Protein AF-K1T391-F1 (afdb_monomer)

Foldseek 3Di:
DQAWFWWKKWKFWAALVRHTPDTDQIDTDHGQDPPDDDPDDDGDDDDPDDHDVRIWIFIWTDGPPDDDTDGDADPVRHGDIARSPPGDAQFAEEAEDAAPQKDKAWDDCVQVPPVQDDPNTGGAQCKGWIAIGGDPLFPDKAKDKQNHGFDWDADPVGDITGMDHRRHDRYIYIYMHTHSDDDDDDDDDDDDDDD

Sequence (195 aa):
GENPFTGEVAIALKNAKAETRKVFGATAIKDLSPGYYFSALSLGEACPVDAQEGDYLAIVSKEDGTDEYVEIFGPDMAEVHLPATGFQPRTFEVKTELGEGAQFIEASRSYNWVSRFYNGKPLQGCPYYFDVKIDAGIAKSFIELDGKSALTASFSNGVTFYAISPGIKPVYNLVVKTYRTYEEKTVEVTLAAPG

Secondary structure (DSSP, 8-state):
--S-EEEEEEEEEE-TT--EEEEEEEEEEEEE-TT---S--------SS---TT-EEEEEEEETT----EEPPPTTS----EESSS----B-EEEEEEPTTEEEEEPPTTTS-GGGEETTEEBTTS-EEEEEEE-TT-SEEEEEETTEEPPEEE-TTS-EEEEETT--SSEEEEEEEEESS----------PPP-

Organism: NCBI:txid408170

Mean predicted aligned error: 8.95 Å

Structure (mmCIF, N/CA/C/O backbone):
data_AF-K1T391-F1
#
_entry.id   AF-K1T391-F1
#
loop_
_atom_site.group_PDB
_atom_site.id
_atom_site.type_symbol
_atom_site.label_atom_id
_atom_site.label_alt_id
_atom_site.label_comp_id
_atom_site.label_asym_id
_atom_site.label_entity_id
_atom_site.label_seq_id
_atom_site.pdbx_PDB_ins_code
_atom_site.Cartn_x
_atom_site.Cartn_y
_atom_site.Cartn_z
_atom_site.occupancy
_atom_site.B_iso_or_equiv
_atom_site.auth_seq_id
_atom_site.auth_comp_id
_atom_site.auth_asym_id
_atom_site.auth_atom_id
_atom_site.pdbx_PDB_model_num
ATOM 1 N N . GLY A 1 1 ? -17.771 17.242 7.694 1.00 68.50 1 GLY A N 1
ATOM 2 C CA . GLY A 1 1 ? -19.222 17.507 7.734 1.00 68.50 1 GLY A CA 1
ATOM 3 C C . GLY A 1 1 ? -19.478 19.000 7.761 1.00 68.50 1 GLY A C 1
ATOM 4 O O . GLY A 1 1 ? -18.538 19.764 7.552 1.00 68.50 1 GLY A O 1
ATOM 5 N N . GLU A 1 2 ? -20.728 19.390 8.008 1.00 83.38 2 GLU A N 1
ATOM 6 C CA . GLU A 1 2 ? -21.150 20.795 8.166 1.00 83.38 2 GLU A CA 1
ATOM 7 C C . GLU A 1 2 ? -20.870 21.341 9.575 1.00 83.38 2 GLU A C 1
ATOM 9 O O . GLU A 1 2 ? -20.677 22.541 9.743 1.00 83.38 2 GLU A O 1
ATOM 14 N N . ASN A 1 3 ? -20.772 20.450 10.566 1.00 87.31 3 ASN A N 1
ATOM 15 C CA . ASN A 1 3 ? -20.420 20.777 11.945 1.00 87.31 3 ASN A CA 1
ATOM 16 C C . ASN A 1 3 ? -18.949 20.440 12.238 1.00 87.31 3 ASN A C 1
ATOM 18 O O . ASN A 1 3 ? -18.398 19.531 11.599 1.00 87.31 3 ASN A O 1
ATOM 22 N N . PRO A 1 4 ? -18.309 21.160 13.179 1.00 90.69 4 PRO A N 1
ATOM 23 C CA . PRO A 1 4 ? -17.004 20.771 13.689 1.00 90.69 4 PRO A CA 1
ATOM 24 C C . PRO A 1 4 ? -17.097 19.431 14.426 1.00 90.69 4 PRO A C 1
ATOM 26 O O . PRO A 1 4 ? -18.144 19.096 14.971 1.00 90.69 4 PRO A O 1
ATOM 29 N N . PHE A 1 5 ? -15.996 18.685 14.452 1.00 91.88 5 PHE A N 1
ATOM 30 C CA . PHE A 1 5 ? -15.899 17.423 15.182 1.00 91.88 5 PHE A CA 1
ATOM 31 C C . PHE A 1 5 ? -14.797 17.491 16.240 1.00 91.88 5 PHE A C 1
ATOM 33 O O . PHE A 1 5 ? -13.635 17.759 15.920 1.00 91.88 5 PHE A O 1
ATOM 40 N N . THR A 1 6 ? -15.167 17.182 17.480 1.00 95.38 6 THR A N 1
ATOM 41 C CA . THR A 1 6 ? -14.248 16.966 18.601 1.00 95.38 6 THR A CA 1
ATOM 42 C C . THR A 1 6 ? -14.600 15.629 19.236 1.00 95.38 6 THR A C 1
ATOM 44 O O . THR A 1 6 ? -15.766 15.352 19.504 1.00 95.38 6 THR A O 1
ATOM 47 N N . GLY A 1 7 ? -13.604 14.771 19.418 1.00 95.56 7 GLY A N 1
ATOM 48 C CA . GLY A 1 7 ? -13.821 13.402 19.859 1.00 95.56 7 GLY A CA 1
ATOM 49 C C . GLY A 1 7 ? -12.593 12.540 19.632 1.00 95.56 7 GLY A C 1
ATOM 50 O O . GLY A 1 7 ? -11.454 13.007 19.692 1.00 95.56 7 GLY A O 1
ATOM 51 N N . GLU A 1 8 ? -12.806 11.273 19.312 1.00 95.94 8 GLU A N 1
ATOM 52 C CA . GLU A 1 8 ? -11.727 10.342 19.002 1.00 95.94 8 GLU A CA 1
ATOM 53 C C . GLU A 1 8 ? -12.070 9.421 17.837 1.00 95.94 8 GLU A C 1
ATOM 55 O O . GLU A 1 8 ? -13.234 9.127 17.569 1.00 95.94 8 GLU A O 1
ATOM 60 N N . VAL A 1 9 ? -11.025 8.956 17.158 1.00 96.50 9 VAL A N 1
ATOM 61 C CA . VAL A 1 9 ? -11.087 7.915 16.132 1.00 96.50 9 VAL A CA 1
ATOM 62 C C . VAL A 1 9 ? -10.247 6.737 16.606 1.00 96.50 9 VAL A C 1
ATOM 64 O O . VAL A 1 9 ? -9.128 6.929 17.078 1.00 96.50 9 VAL A O 1
ATOM 67 N N . ALA A 1 10 ? -10.772 5.523 16.503 1.00 97.00 10 ALA A N 1
ATOM 68 C CA . ALA A 1 10 ? -10.154 4.319 17.042 1.00 97.00 10 ALA A CA 1
ATOM 69 C C . ALA A 1 10 ? -10.396 3.099 16.145 1.00 97.00 10 ALA A C 1
ATOM 71 O O . ALA A 1 10 ? -11.130 3.156 15.157 1.00 97.00 10 ALA A O 1
ATOM 72 N N . ILE A 1 11 ? -9.778 1.979 16.514 1.00 97.25 11 ILE A N 1
ATOM 73 C CA . ILE A 1 11 ? -9.998 0.674 15.897 1.00 97.25 11 ILE A CA 1
ATOM 74 C C . ILE A 1 11 ? -10.933 -0.124 16.809 1.00 97.25 11 ILE A C 1
ATOM 76 O O . ILE A 1 11 ? -10.689 -0.237 18.012 1.00 97.25 11 ILE A O 1
ATOM 80 N N . ALA A 1 12 ? -11.990 -0.702 16.246 1.00 97.56 12 ALA A N 1
ATOM 81 C CA . ALA A 1 12 ? -12.888 -1.611 16.947 1.00 97.56 12 ALA A CA 1
ATOM 82 C C . ALA A 1 12 ? -12.714 -3.040 16.428 1.00 97.56 12 ALA A C 1
ATOM 84 O O . ALA A 1 12 ? -12.879 -3.289 15.237 1.00 97.56 12 ALA A O 1
ATOM 85 N N . LEU A 1 13 ? -12.429 -3.981 17.329 1.00 97.31 13 LEU A N 1
ATOM 86 C CA . LEU A 1 13 ? -12.601 -5.412 17.098 1.00 97.31 13 LEU A CA 1
ATOM 87 C C . LEU A 1 13 ? -14.072 -5.758 17.325 1.00 97.31 13 LEU A C 1
ATOM 89 O O . LEU A 1 13 ? -14.586 -5.582 18.436 1.00 97.31 13 LEU A O 1
ATOM 93 N N . LYS A 1 14 ? -14.733 -6.269 16.291 1.00 97.56 14 LYS A N 1
ATOM 94 C CA . LYS A 1 14 ? -16.145 -6.648 16.312 1.00 97.56 14 LYS A CA 1
ATOM 95 C C . LYS A 1 14 ? -16.303 -8.107 15.896 1.00 97.56 14 LYS A C 1
ATOM 97 O O . LYS A 1 14 ? -15.500 -8.624 15.122 1.00 97.56 14 LYS A O 1
ATOM 102 N N . ASN A 1 15 ? -17.315 -8.775 16.441 1.00 96.06 15 ASN A N 1
ATOM 103 C CA . ASN A 1 15 ? -17.636 -10.149 16.055 1.00 96.06 15 ASN A CA 1
ATOM 104 C C . ASN A 1 15 ? -18.539 -10.198 14.815 1.00 96.06 15 ASN A C 1
ATOM 106 O O . ASN A 1 15 ? -19.069 -9.179 14.383 1.00 96.06 15 ASN A O 1
ATOM 110 N N . ALA A 1 16 ? -18.793 -11.397 14.288 1.00 93.69 16 ALA A N 1
ATOM 111 C CA . ALA A 1 16 ? -19.660 -11.609 13.122 1.00 93.69 16 ALA A CA 1
ATOM 112 C C . ALA A 1 16 ? -21.121 -11.117 13.286 1.00 93.69 16 ALA A C 1
ATOM 114 O O . ALA A 1 16 ? -21.860 -11.064 12.307 1.00 93.69 16 ALA A O 1
ATOM 115 N N . LYS A 1 17 ? -21.555 -10.766 14.506 1.00 95.31 17 LYS A N 1
ATOM 116 C CA . LYS A 1 17 ? -22.865 -10.152 14.798 1.00 95.31 17 LYS A CA 1
ATOM 117 C C . LYS A 1 17 ? -22.790 -8.623 14.919 1.00 95.31 17 LYS A C 1
ATOM 119 O O . LYS A 1 17 ? -23.748 -8.008 15.376 1.00 95.31 17 LYS A O 1
ATOM 124 N N . ALA A 1 18 ? -21.660 -8.027 14.541 1.00 93.06 18 ALA A N 1
ATOM 125 C CA . ALA A 1 18 ? -21.347 -6.610 14.683 1.00 93.06 18 ALA A CA 1
ATOM 126 C C . ALA A 1 18 ? -21.304 -6.099 16.136 1.00 93.06 18 ALA A C 1
ATOM 128 O O . ALA A 1 18 ? -21.356 -4.890 16.367 1.00 93.06 18 ALA A O 1
ATOM 129 N N . GLU A 1 19 ? -21.152 -6.979 17.128 1.00 95.44 19 GLU A N 1
ATOM 130 C CA . GLU A 1 19 ? -20.987 -6.572 18.525 1.00 95.44 19 GLU A CA 1
ATOM 131 C C . GLU A 1 19 ? -19.528 -6.171 18.772 1.00 95.44 19 GLU A C 1
ATOM 133 O O . GLU A 1 19 ? -18.595 -6.915 18.447 1.00 95.44 19 GLU A O 1
ATOM 138 N N . THR A 1 20 ? -19.316 -4.995 19.364 1.00 96.50 20 THR A N 1
ATOM 139 C CA . THR A 1 20 ? -17.975 -4.515 19.714 1.00 96.50 20 THR A CA 1
ATOM 140 C C . THR A 1 20 ? -17.405 -5.336 20.864 1.00 96.50 20 THR A C 1
ATOM 142 O O . THR A 1 20 ? -17.903 -5.291 21.986 1.00 96.50 20 THR A O 1
ATOM 145 N N . ARG A 1 21 ? -16.314 -6.057 20.598 1.00 96.62 21 ARG A N 1
ATOM 146 C CA . ARG A 1 21 ? -15.565 -6.811 21.611 1.00 96.62 21 ARG A CA 1
ATOM 147 C C . ARG A 1 21 ? -14.552 -5.922 22.324 1.00 96.62 21 ARG A C 1
ATOM 149 O O . ARG A 1 21 ? -14.376 -6.030 23.537 1.00 96.62 21 ARG A O 1
ATOM 156 N N . LYS A 1 22 ? -13.861 -5.057 21.573 1.00 97.25 22 LYS A N 1
ATOM 157 C CA . LYS A 1 22 ? -12.840 -4.151 22.112 1.00 97.25 22 LYS A CA 1
ATOM 158 C C . LYS A 1 22 ? -12.610 -2.949 21.201 1.00 97.25 22 LYS A C 1
ATOM 160 O O . LYS A 1 22 ? -12.493 -3.118 19.995 1.00 97.25 22 LYS A O 1
ATOM 165 N N . VAL A 1 23 ? -12.446 -1.770 21.796 1.00 97.06 23 VAL A N 1
ATOM 166 C CA . VAL A 1 23 ? -11.897 -0.578 21.130 1.00 97.06 23 VAL A CA 1
ATOM 167 C C . VAL A 1 23 ? -10.464 -0.342 21.613 1.00 97.06 23 VAL A C 1
ATOM 169 O O . VAL A 1 23 ? -10.177 -0.534 22.800 1.00 97.06 23 VAL A O 1
ATOM 172 N N . PHE A 1 24 ? -9.559 0.003 20.698 1.00 96.62 24 PHE A N 1
ATOM 173 C CA . PHE A 1 24 ? -8.125 0.193 20.942 1.00 96.62 24 PHE A CA 1
ATOM 174 C C . PHE A 1 24 ? -7.503 1.127 19.887 1.00 96.62 24 PHE A C 1
ATOM 176 O O . PHE A 1 24 ? -8.133 1.426 18.871 1.00 96.62 24 PHE A O 1
ATOM 183 N N . GLY A 1 25 ? -6.276 1.610 20.114 1.00 95.06 25 GLY A N 1
ATOM 184 C CA . GLY A 1 25 ? -5.561 2.464 19.159 1.00 95.06 25 GLY A CA 1
ATOM 185 C C . GLY A 1 25 ? -6.231 3.815 18.919 1.00 95.06 25 GLY A C 1
ATOM 186 O O . GLY A 1 25 ? -6.185 4.331 17.802 1.00 95.06 25 GLY A O 1
ATOM 187 N N . ALA A 1 26 ? -6.896 4.355 19.942 1.00 95.50 26 ALA A N 1
ATOM 188 C CA . ALA A 1 26 ? -7.640 5.602 19.850 1.00 95.50 26 ALA A CA 1
ATOM 189 C C . ALA A 1 26 ? -6.711 6.812 19.683 1.00 95.50 26 ALA A C 1
ATOM 191 O O . ALA A 1 26 ? -5.667 6.924 20.325 1.00 95.50 26 ALA A O 1
ATOM 192 N N . THR A 1 27 ? -7.120 7.740 18.828 1.00 95.75 27 THR A N 1
ATOM 193 C CA . THR A 1 27 ? -6.473 9.031 18.608 1.00 95.75 27 THR A CA 1
ATOM 194 C C . THR A 1 27 ? -7.499 10.136 18.794 1.00 95.75 27 THR A C 1
ATOM 196 O O . THR A 1 27 ? -8.528 10.158 18.119 1.00 95.75 27 THR A O 1
ATOM 199 N N . ALA A 1 28 ? -7.205 11.071 19.696 1.00 95.44 28 ALA A N 1
ATOM 200 C CA . ALA A 1 28 ? -8.051 12.233 19.927 1.00 95.44 28 ALA A CA 1
ATOM 201 C C . ALA A 1 28 ? -7.972 13.212 18.746 1.00 95.44 28 ALA A C 1
ATOM 203 O O . ALA A 1 28 ? -6.885 13.556 18.278 1.00 95.44 28 ALA A O 1
ATOM 204 N N . ILE A 1 29 ? -9.129 13.704 18.318 1.00 94.56 29 ILE A N 1
ATOM 205 C CA . ILE A 1 29 ? -9.296 14.741 17.306 1.00 94.56 29 ILE A CA 1
ATOM 206 C C . ILE A 1 29 ? -9.917 15.955 17.991 1.00 94.56 29 ILE A C 1
ATOM 208 O O . ILE A 1 29 ? -10.962 15.850 18.627 1.00 94.56 29 ILE A O 1
ATOM 212 N N . LYS A 1 30 ? -9.269 17.113 17.866 1.00 92.12 30 LYS A N 1
ATOM 213 C CA . LYS A 1 30 ? -9.737 18.363 18.472 1.00 92.12 30 LYS A CA 1
ATOM 214 C C . LYS A 1 30 ? -10.135 19.351 17.392 1.00 92.12 30 LYS A C 1
ATOM 216 O O . LYS A 1 30 ? -9.318 19.637 16.519 1.00 92.12 30 LYS A O 1
ATOM 221 N N . ASP A 1 31 ? -11.354 19.868 17.495 1.00 88.75 31 ASP A N 1
ATOM 222 C CA . ASP A 1 31 ? -11.879 20.987 16.714 1.00 88.75 31 ASP A CA 1
ATOM 223 C C . ASP A 1 31 ? -11.644 20.843 15.200 1.00 88.75 31 ASP A C 1
ATOM 225 O O . ASP A 1 31 ? -11.251 21.790 14.509 1.00 88.75 31 ASP A O 1
ATOM 229 N N . LEU A 1 32 ? -11.881 19.640 14.659 1.00 92.12 32 LEU A N 1
ATOM 230 C CA . LEU A 1 32 ? -11.805 19.407 13.221 1.00 92.12 32 LEU A CA 1
ATOM 231 C C . LEU A 1 32 ? -12.883 20.249 12.541 1.00 92.12 32 LEU A C 1
ATOM 233 O O . LEU A 1 32 ? -14.075 19.975 12.661 1.00 92.12 32 LEU A O 1
ATOM 237 N N . SER A 1 33 ? -12.448 21.295 11.845 1.00 93.06 33 SER A N 1
ATOM 238 C CA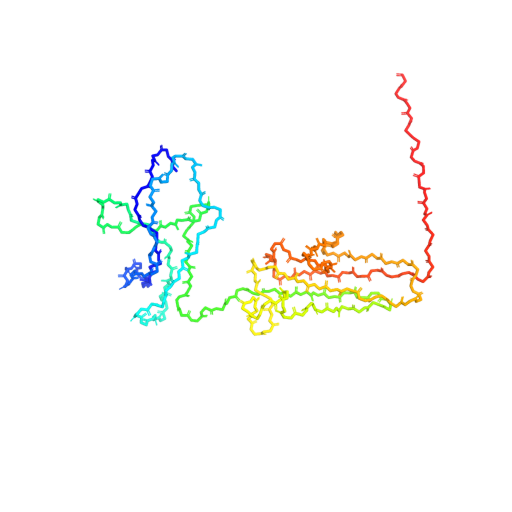 . SER A 1 33 ? -13.339 22.300 11.273 1.00 93.06 33 SER A CA 1
ATOM 239 C C . SER A 1 33 ? -14.230 21.732 10.156 1.00 93.06 33 SER A C 1
ATOM 241 O O . SER A 1 33 ? -13.833 20.790 9.462 1.00 93.06 33 SER A O 1
ATOM 243 N N . PRO A 1 34 ? -15.411 22.329 9.912 1.00 91.56 34 PRO A N 1
ATOM 244 C CA . PRO A 1 34 ? -16.253 21.967 8.776 1.00 91.56 34 PRO A CA 1
ATOM 245 C C . PRO A 1 34 ? -15.482 22.006 7.451 1.00 91.56 34 PRO A C 1
ATOM 247 O O . PRO A 1 34 ? -14.710 22.928 7.195 1.00 91.56 34 PRO A O 1
ATOM 250 N N . GLY A 1 35 ? -15.676 20.994 6.606 1.00 86.81 35 GLY A N 1
ATOM 251 C CA . GLY A 1 35 ? -14.976 20.862 5.319 1.00 86.81 35 GLY A CA 1
ATOM 252 C C . GLY A 1 35 ? -13.493 20.461 5.389 1.00 86.81 35 GLY A C 1
ATOM 253 O O . GLY A 1 35 ? -12.899 20.208 4.341 1.00 86.81 35 GLY A O 1
ATOM 254 N N . TYR A 1 36 ? -12.896 20.352 6.580 1.00 88.62 36 TYR A N 1
ATOM 255 C CA . TYR A 1 36 ? -11.530 19.851 6.743 1.00 88.62 36 TYR A CA 1
ATOM 256 C C . TYR A 1 36 ? -11.503 18.329 6.899 1.00 88.62 36 TYR A C 1
ATOM 258 O O . TYR A 1 36 ? -12.440 17.709 7.402 1.00 88.62 36 TYR A O 1
ATOM 266 N N . TYR A 1 37 ? -10.396 17.728 6.464 1.00 86.62 37 TYR A N 1
ATOM 267 C CA . TYR A 1 37 ? -10.128 16.299 6.590 1.00 86.62 37 TYR A CA 1
ATOM 268 C C . TYR A 1 37 ? -8.636 16.054 6.827 1.00 86.62 37 TYR A C 1
ATOM 270 O O . TYR A 1 37 ? -7.786 16.866 6.453 1.00 86.62 37 TYR A O 1
ATOM 278 N N . PHE A 1 38 ? -8.314 14.906 7.420 1.00 83.94 38 PHE A N 1
ATOM 279 C CA . PHE A 1 38 ? -6.942 14.413 7.468 1.00 83.94 38 PHE A CA 1
ATOM 280 C C . PHE A 1 38 ? -6.638 13.669 6.170 1.00 83.94 38 PHE A C 1
ATOM 282 O O . PHE A 1 38 ? -7.308 12.692 5.845 1.00 83.94 38 PHE A O 1
ATOM 289 N N . SER A 1 39 ? -5.617 14.110 5.431 1.00 81.19 39 SER A N 1
ATOM 290 C CA . SER A 1 39 ? -5.150 13.390 4.236 1.00 81.19 39 SER A CA 1
ATOM 291 C C . SER A 1 39 ? -4.562 12.018 4.580 1.00 81.19 39 SER A C 1
ATOM 293 O O . SER A 1 39 ? -4.589 11.109 3.755 1.00 81.19 39 SER A O 1
ATOM 295 N N . ALA A 1 40 ? -4.058 11.867 5.806 1.00 82.25 40 ALA A N 1
ATOM 296 C CA . ALA A 1 40 ? -3.684 10.601 6.414 1.00 82.25 40 ALA A CA 1
ATOM 297 C C . ALA A 1 40 ? -3.813 10.699 7.942 1.00 82.25 40 ALA A C 1
ATOM 299 O O . ALA A 1 40 ? -3.357 11.674 8.541 1.00 82.25 40 ALA A O 1
ATOM 300 N N . LEU A 1 41 ? -4.386 9.671 8.571 1.00 86.88 41 LEU A N 1
ATOM 301 C CA . LEU A 1 41 ? -4.410 9.492 10.022 1.00 86.88 41 LEU A CA 1
ATOM 302 C C . LEU A 1 41 ? -3.905 8.082 10.330 1.00 86.88 41 LEU A C 1
ATOM 304 O O . LEU A 1 41 ? -4.429 7.105 9.800 1.00 86.88 41 LEU A O 1
ATOM 308 N N . SER A 1 42 ? -2.855 7.978 11.141 1.00 87.44 42 SER A N 1
ATOM 309 C CA . SER A 1 42 ? -2.309 6.682 11.548 1.00 87.44 42 SER A CA 1
ATOM 310 C C . SER A 1 42 ? -2.967 6.234 12.844 1.00 87.44 42 SER A C 1
ATOM 312 O O . SER A 1 42 ? -2.921 6.958 13.833 1.00 87.44 42 SER A O 1
ATOM 314 N N . LEU A 1 43 ? -3.538 5.034 12.832 1.00 91.00 43 LEU A N 1
ATOM 315 C CA . LEU A 1 43 ? -4.080 4.361 14.009 1.00 91.00 43 LEU A CA 1
ATOM 316 C C . LEU A 1 43 ? -3.273 3.084 14.231 1.00 91.00 43 LEU A C 1
ATOM 318 O O . LEU A 1 43 ? -2.960 2.374 13.272 1.00 91.00 43 LEU A O 1
ATOM 322 N N . GLY A 1 44 ? -2.920 2.788 15.477 1.00 88.56 44 GLY A N 1
ATOM 323 C CA . GLY A 1 44 ? -2.137 1.596 15.770 1.00 88.56 44 GLY A CA 1
ATOM 324 C C . GLY A 1 44 ? -1.907 1.383 17.254 1.00 88.56 44 GLY A C 1
ATOM 325 O O . GLY A 1 44 ? -1.379 2.247 17.942 1.00 88.56 44 GLY A O 1
ATOM 326 N N . GLU A 1 45 ? -2.278 0.199 17.724 1.00 89.94 45 GLU A N 1
ATOM 327 C CA . GLU A 1 45 ? -1.980 -0.326 19.052 1.00 89.94 45 GLU A CA 1
ATOM 328 C C . GLU A 1 45 ? -2.197 -1.846 19.010 1.00 89.94 45 GLU A C 1
ATOM 330 O O . GLU A 1 45 ? -2.967 -2.343 18.183 1.00 89.94 45 GLU A O 1
ATOM 335 N N . ALA A 1 46 ? -1.517 -2.601 19.871 1.00 88.81 46 ALA A N 1
ATOM 336 C CA . ALA A 1 46 ? -1.796 -4.026 20.008 1.00 88.81 46 ALA A CA 1
ATOM 337 C C . ALA A 1 46 ? -3.177 -4.222 20.653 1.00 88.81 46 ALA A C 1
ATOM 339 O O . ALA A 1 46 ? -3.438 -3.702 21.738 1.00 88.81 46 ALA A O 1
ATOM 340 N N . CYS A 1 47 ? -4.060 -4.987 20.006 1.00 90.44 47 CYS A N 1
ATOM 341 C CA . CYS A 1 47 ? -5.342 -5.333 20.611 1.00 90.44 47 CYS A CA 1
ATOM 342 C C . CYS A 1 47 ? -5.102 -6.277 21.805 1.00 90.44 47 CYS A C 1
ATOM 344 O O . CYS A 1 47 ? -4.451 -7.306 21.626 1.00 90.44 47 CYS A O 1
ATOM 346 N N . PRO A 1 48 ? -5.626 -5.984 23.010 1.00 92.38 48 PRO A N 1
ATOM 347 C CA . PRO A 1 48 ? -5.446 -6.850 24.177 1.00 92.38 48 PRO A CA 1
ATOM 348 C C . PRO A 1 48 ? -6.401 -8.055 24.192 1.00 92.38 48 PRO A C 1
ATOM 350 O O . PRO A 1 48 ? -6.398 -8.823 25.150 1.00 92.38 48 PRO A O 1
ATOM 353 N N . VAL A 1 49 ? -7.266 -8.184 23.182 1.00 94.38 49 VAL A N 1
ATOM 354 C CA . VAL A 1 49 ? -8.238 -9.269 23.048 1.00 94.38 49 VAL A CA 1
ATOM 355 C C . VAL A 1 49 ? -7.914 -10.058 21.791 1.00 94.38 49 VAL A C 1
ATOM 357 O O . VAL A 1 49 ? -7.848 -9.487 20.705 1.00 94.38 49 VAL A O 1
ATOM 360 N N . ASP A 1 50 ? -7.768 -11.372 21.940 1.00 92.31 50 ASP A N 1
ATOM 361 C CA . ASP A 1 50 ? -7.558 -12.260 20.803 1.00 92.31 50 ASP A CA 1
ATOM 362 C C . ASP A 1 50 ? -8.792 -12.280 19.892 1.00 92.31 50 ASP A C 1
ATOM 364 O O . ASP A 1 50 ? -9.940 -12.486 20.327 1.00 92.31 50 ASP A O 1
ATOM 368 N N . ALA A 1 51 ? -8.535 -12.073 18.604 1.00 93.38 51 ALA A N 1
ATOM 369 C CA . ALA A 1 51 ? -9.538 -12.178 17.563 1.00 93.38 51 ALA A CA 1
ATOM 370 C C . ALA A 1 51 ? -9.931 -13.646 17.337 1.00 93.38 51 ALA A C 1
ATOM 372 O O . ALA A 1 51 ? -9.104 -14.556 17.410 1.00 93.38 51 ALA A O 1
ATOM 373 N N . GLN A 1 52 ? -11.210 -13.867 17.059 1.00 94.38 52 GLN A N 1
ATOM 374 C CA . GLN A 1 52 ? -11.780 -15.169 16.728 1.00 94.38 52 GLN A CA 1
ATOM 375 C C . GLN A 1 52 ? -12.051 -15.273 15.224 1.00 94.38 52 GLN A C 1
ATOM 377 O O . GLN A 1 52 ? -12.005 -14.289 14.480 1.00 94.38 52 GLN A O 1
ATOM 382 N N . GLU A 1 53 ? -12.296 -16.490 14.745 1.00 93.25 53 GLU A N 1
ATOM 383 C CA . GLU A 1 53 ? -12.734 -16.691 13.365 1.00 93.25 53 GLU A CA 1
ATOM 384 C C . GLU A 1 53 ? -14.055 -15.944 13.120 1.00 93.25 53 GLU A C 1
ATOM 386 O O . GLU A 1 53 ? -14.992 -16.046 13.910 1.00 93.25 53 GLU A O 1
ATOM 391 N N . GLY A 1 54 ? -14.111 -15.167 12.036 1.00 92.88 54 GLY A N 1
ATOM 392 C CA . GLY A 1 54 ? -15.258 -14.315 11.709 1.00 92.88 54 GLY A CA 1
ATOM 393 C C . GLY A 1 54 ? -15.254 -12.936 12.377 1.00 92.88 54 GLY A C 1
ATOM 394 O O . GLY A 1 54 ? -16.096 -12.109 12.030 1.00 92.88 54 GLY A O 1
ATOM 395 N N . ASP A 1 55 ? -14.313 -12.652 13.281 1.00 96.69 55 ASP A N 1
ATOM 396 C CA . ASP A 1 55 ? -14.112 -11.289 13.768 1.00 96.69 55 ASP A CA 1
ATOM 397 C C . ASP A 1 55 ? -13.523 -10.385 12.682 1.00 96.69 55 ASP A C 1
ATOM 399 O O . ASP A 1 55 ? -12.744 -10.810 11.818 1.00 96.69 55 ASP A O 1
ATOM 403 N N . TYR A 1 56 ? -13.829 -9.098 12.792 1.00 96.00 56 TYR A N 1
ATOM 404 C CA . TYR A 1 56 ? -13.318 -8.065 11.911 1.00 96.00 56 TYR A CA 1
ATOM 405 C C . TYR A 1 56 ? -12.934 -6.797 12.679 1.00 96.00 56 TYR A C 1
ATOM 407 O O . TYR A 1 56 ? -13.361 -6.556 13.808 1.00 96.00 56 TYR A O 1
ATOM 415 N N . LEU A 1 57 ? -12.085 -5.991 12.054 1.00 95.81 57 LEU A N 1
ATOM 416 C CA . LEU A 1 57 ? -11.702 -4.663 12.492 1.00 95.81 57 LEU A CA 1
ATOM 417 C C . LEU A 1 57 ? -12.478 -3.633 11.675 1.00 95.81 57 LEU A C 1
ATOM 419 O O . LEU A 1 57 ? -12.517 -3.717 10.445 1.00 95.81 57 LEU A O 1
ATOM 423 N N . ALA A 1 58 ? -13.040 -2.646 12.362 1.00 96.25 58 ALA A N 1
ATOM 424 C CA . ALA A 1 58 ? -13.637 -1.458 11.767 1.00 96.25 58 ALA A CA 1
ATOM 425 C C . ALA A 1 58 ? -12.966 -0.206 12.339 1.00 96.25 58 ALA A C 1
ATOM 427 O O . ALA A 1 58 ? -12.479 -0.216 13.474 1.00 96.25 58 ALA A O 1
ATOM 428 N N . ILE A 1 59 ? -12.952 0.877 11.566 1.00 95.94 59 ILE A N 1
ATOM 429 C CA . ILE A 1 59 ? -12.585 2.189 12.098 1.00 95.94 59 ILE A CA 1
ATOM 430 C C . ILE A 1 59 ? -13.842 2.817 12.679 1.00 95.94 59 ILE A C 1
ATOM 432 O O . ILE A 1 59 ? -14.889 2.814 12.036 1.00 95.94 59 ILE A O 1
ATOM 436 N N . VAL A 1 60 ? -13.743 3.342 13.893 1.00 96.56 60 VAL A N 1
ATOM 437 C CA . VAL A 1 60 ? -14.866 3.952 14.602 1.00 96.56 60 VAL A CA 1
ATOM 438 C C . VAL A 1 60 ? -14.518 5.351 15.081 1.00 96.56 60 VAL A C 1
ATOM 440 O O . VAL A 1 60 ? -13.360 5.637 15.376 1.00 96.56 60 VAL A O 1
ATOM 443 N N . SER A 1 61 ? -15.522 6.211 15.203 1.00 95.31 61 SER A N 1
ATOM 444 C CA . SER A 1 61 ? -15.423 7.512 15.859 1.00 95.31 61 SER A CA 1
ATOM 445 C C . SER A 1 61 ? -16.388 7.611 17.028 1.00 95.31 61 SER A C 1
ATOM 447 O O . SER A 1 61 ? -17.485 7.059 16.966 1.00 95.31 61 SER A O 1
ATOM 449 N N . LYS A 1 62 ? -16.010 8.368 18.054 1.00 96.56 62 LYS A N 1
ATOM 450 C CA . LYS A 1 62 ? -16.895 8.777 19.146 1.00 96.56 62 LYS A CA 1
ATOM 451 C C . LYS A 1 62 ? -16.762 10.277 19.344 1.00 96.56 62 LYS A C 1
ATOM 453 O O . LYS A 1 62 ? -15.646 10.771 19.484 1.00 96.56 62 LYS A O 1
ATOM 458 N N . GLU A 1 63 ? -17.882 10.985 19.316 1.00 94.81 63 GLU A N 1
ATOM 459 C CA . GLU A 1 63 ? -17.923 12.428 19.557 1.00 94.81 63 GLU A CA 1
ATOM 460 C C . GLU A 1 63 ? -17.873 12.711 21.064 1.00 94.81 63 GLU A C 1
ATOM 462 O O . GLU A 1 63 ? -18.451 11.969 21.866 1.00 94.81 63 GLU A O 1
ATOM 467 N N . ASP A 1 64 ? -17.176 13.772 21.466 1.00 93.94 64 ASP A N 1
ATOM 468 C CA . ASP A 1 64 ? -17.116 14.180 22.867 1.00 93.94 64 ASP A CA 1
ATOM 469 C C . ASP A 1 64 ? -18.525 14.480 23.403 1.00 93.94 64 ASP A C 1
ATOM 471 O O . ASP A 1 64 ? -19.314 15.197 22.793 1.00 93.94 64 ASP A O 1
ATOM 475 N N . GLY A 1 65 ? -18.846 13.922 24.572 1.00 91.81 65 GLY A N 1
ATOM 476 C CA . GLY A 1 65 ? -20.187 14.008 25.159 1.00 91.81 65 GLY A CA 1
ATOM 477 C C . GLY A 1 65 ? -21.160 12.919 24.693 1.00 91.81 65 GLY A C 1
ATOM 478 O O . GLY A 1 65 ? -22.301 12.910 25.151 1.00 91.81 65 GLY A O 1
ATOM 479 N N . THR A 1 66 ? -20.716 11.988 23.842 1.00 92.62 66 THR A N 1
ATOM 480 C CA . THR A 1 66 ? -21.456 10.768 23.488 1.00 92.62 66 THR A CA 1
ATOM 481 C C . THR A 1 66 ? -20.804 9.525 24.091 1.00 92.62 66 THR A C 1
ATOM 483 O O . THR A 1 66 ? -19.593 9.488 24.330 1.00 92.62 66 THR A O 1
ATOM 486 N N . ASP A 1 67 ? -21.612 8.490 24.320 1.00 90.31 67 ASP A N 1
ATOM 487 C CA . ASP A 1 67 ? -21.143 7.223 24.893 1.00 90.31 67 ASP A CA 1
ATOM 488 C C . ASP A 1 67 ? -20.833 6.160 23.825 1.00 90.31 67 ASP A C 1
ATOM 490 O O . ASP A 1 67 ? -20.107 5.199 24.090 1.00 90.31 67 ASP A O 1
ATOM 494 N N . GLU A 1 68 ? -21.361 6.320 22.609 1.00 92.62 68 GLU A N 1
ATOM 495 C CA . GLU A 1 68 ? -21.344 5.284 21.576 1.00 92.62 68 GLU A CA 1
ATOM 496 C C . GLU A 1 68 ? -20.315 5.555 20.476 1.00 92.62 68 GLU A C 1
ATOM 498 O O . GLU A 1 68 ? -20.217 6.650 19.925 1.00 92.62 68 GLU A O 1
ATOM 503 N N . TYR A 1 69 ? -19.570 4.510 20.112 1.00 95.75 69 TYR A N 1
ATOM 504 C CA . TYR A 1 69 ? -18.732 4.516 18.918 1.00 95.75 69 TYR A CA 1
ATOM 505 C C . TYR A 1 69 ? -19.563 4.181 17.681 1.00 95.75 69 TYR A C 1
ATOM 507 O O . TYR A 1 69 ? -20.283 3.182 17.663 1.00 95.75 69 TYR A O 1
ATOM 515 N N . VAL A 1 70 ? -19.378 4.961 16.621 1.00 94.56 70 VAL A N 1
ATOM 516 C CA . VAL A 1 70 ? -20.018 4.775 15.313 1.00 94.56 70 VAL A CA 1
ATOM 517 C C . VAL A 1 70 ? -18.960 4.386 14.284 1.00 94.56 70 VAL A C 1
ATOM 519 O O . VAL A 1 70 ? -17.863 4.941 14.290 1.00 94.56 70 VAL A O 1
ATOM 522 N N . GLU A 1 71 ? -19.261 3.428 13.406 1.00 95.44 71 GLU A N 1
ATOM 523 C CA . GLU A 1 71 ? -18.349 3.033 12.324 1.00 95.44 71 GLU A CA 1
ATOM 524 C C . GLU A 1 71 ? -18.178 4.150 11.287 1.00 95.44 71 GLU A C 1
ATOM 526 O O . GLU A 1 71 ? -19.141 4.791 10.866 1.00 95.44 71 GLU A O 1
ATOM 531 N N . ILE A 1 72 ? -16.935 4.365 10.856 1.00 92.62 72 ILE A N 1
ATOM 532 C CA . ILE A 1 72 ? -16.599 5.259 9.750 1.00 92.62 72 ILE A CA 1
ATOM 533 C C . ILE A 1 72 ? -16.666 4.452 8.455 1.00 92.62 72 ILE A C 1
ATOM 535 O O . ILE A 1 72 ? -15.903 3.504 8.260 1.00 92.62 72 ILE A O 1
ATOM 539 N N . PHE A 1 73 ? -17.562 4.849 7.556 1.00 91.38 73 PHE A N 1
ATOM 540 C CA . PHE A 1 73 ? -17.722 4.209 6.253 1.00 91.38 73 PHE A CA 1
ATOM 541 C C . PHE A 1 73 ? -16.720 4.704 5.210 1.00 91.38 73 PHE A C 1
ATOM 543 O O . PHE A 1 73 ? -16.089 5.756 5.345 1.00 91.38 73 PHE A O 1
ATOM 550 N N . GLY A 1 74 ? -16.589 3.913 4.146 1.00 87.81 74 GLY A N 1
ATOM 551 C CA . GLY A 1 74 ? -15.845 4.277 2.951 1.00 87.81 74 GLY A CA 1
ATOM 552 C C . GLY A 1 74 ? -16.456 5.480 2.218 1.00 87.81 74 GLY A C 1
ATOM 553 O O . GLY A 1 74 ? -17.571 5.912 2.516 1.00 87.81 74 GLY A O 1
ATOM 554 N N . PRO A 1 75 ? -15.742 6.032 1.223 1.00 81.00 75 PRO A N 1
ATOM 555 C CA . PRO A 1 75 ? -16.189 7.206 0.465 1.00 81.00 75 PRO A CA 1
ATOM 556 C C . PRO A 1 75 ? -17.492 6.982 -0.324 1.00 81.00 75 PRO A C 1
ATOM 558 O O . PRO A 1 75 ? -18.164 7.940 -0.692 1.00 81.00 75 PRO A O 1
ATOM 561 N N . ASP A 1 76 ? -17.845 5.729 -0.587 1.00 89.81 76 ASP A N 1
ATOM 562 C CA . ASP A 1 76 ? -19.078 5.266 -1.223 1.00 89.81 76 ASP A CA 1
ATOM 563 C C . ASP A 1 76 ? -20.166 4.868 -0.209 1.00 89.81 76 ASP A C 1
ATOM 565 O O . ASP A 1 76 ? -21.160 4.249 -0.585 1.00 89.81 76 ASP A O 1
ATOM 569 N N . MET A 1 77 ? -19.992 5.232 1.068 1.00 86.31 77 MET A N 1
ATOM 570 C CA . MET A 1 77 ? -20.849 4.843 2.196 1.00 86.31 77 MET A CA 1
ATOM 571 C C . MET A 1 77 ? -20.907 3.326 2.433 1.00 86.31 77 MET A C 1
ATOM 573 O O . MET A 1 77 ? -21.799 2.849 3.134 1.00 86.31 77 MET A O 1
ATOM 577 N N . ALA A 1 78 ? -19.966 2.563 1.870 1.00 92.19 78 ALA A N 1
ATOM 578 C CA . ALA A 1 78 ? -19.858 1.136 2.116 1.00 92.19 78 ALA A CA 1
ATOM 579 C C . ALA A 1 78 ? -19.141 0.851 3.443 1.00 92.19 78 ALA A C 1
ATOM 581 O O . ALA A 1 78 ? -18.222 1.569 3.852 1.00 92.19 78 ALA A O 1
ATOM 582 N N . GLU A 1 79 ? -19.533 -0.241 4.093 1.00 90.31 79 GLU A N 1
ATOM 583 C CA . GLU A 1 79 ? -18.811 -0.790 5.237 1.00 90.31 79 GLU A CA 1
ATOM 584 C C . GLU A 1 79 ? -17.401 -1.229 4.810 1.00 90.31 79 GLU A C 1
ATOM 586 O O . GLU A 1 79 ? -17.219 -1.941 3.818 1.00 90.31 79 GLU A O 1
ATOM 591 N N . VAL A 1 80 ? -16.387 -0.798 5.563 1.00 89.12 80 VAL A N 1
ATOM 592 C CA . VAL A 1 80 ? -14.984 -1.148 5.313 1.00 89.12 80 VAL A CA 1
ATOM 593 C C . VAL A 1 80 ? -14.468 -1.946 6.498 1.00 89.12 80 VAL A C 1
ATOM 595 O O . VAL A 1 80 ? -14.054 -1.392 7.516 1.00 89.12 80 VAL A O 1
ATOM 598 N N . HIS A 1 81 ? -14.490 -3.268 6.354 1.00 92.50 81 HIS A N 1
ATOM 599 C CA . HIS A 1 81 ? -14.058 -4.201 7.389 1.00 92.50 81 HIS A CA 1
ATOM 600 C C . HIS A 1 81 ? -12.779 -4.925 6.980 1.00 92.50 81 HIS A C 1
ATOM 602 O O . HIS A 1 81 ? -12.621 -5.361 5.836 1.00 92.50 81 HIS A O 1
ATOM 608 N N . LEU A 1 82 ? -11.864 -5.085 7.932 1.00 90.88 82 LEU A N 1
ATOM 609 C CA . LEU A 1 82 ? -10.672 -5.914 7.771 1.00 90.88 82 LEU A CA 1
ATOM 610 C C . LEU A 1 82 ? -10.846 -7.199 8.582 1.00 90.88 82 LEU A C 1
ATOM 612 O O . LEU A 1 82 ? -11.116 -7.099 9.773 1.00 90.88 82 LEU A O 1
ATOM 616 N N . PRO A 1 83 ? -10.663 -8.398 8.010 1.00 92.44 83 PRO A N 1
ATOM 617 C CA . PRO A 1 83 ? -10.635 -9.627 8.799 1.00 92.44 83 PRO A CA 1
ATOM 618 C C . PRO A 1 83 ? -9.642 -9.508 9.963 1.00 92.44 83 PRO A C 1
ATOM 620 O O . PRO A 1 83 ? -8.484 -9.148 9.753 1.00 92.44 83 PRO A O 1
ATOM 623 N N . ALA A 1 84 ? -10.081 -9.788 11.190 1.00 92.19 84 ALA A N 1
ATOM 624 C CA . ALA A 1 84 ? -9.213 -9.709 12.366 1.00 92.19 84 ALA A CA 1
ATOM 625 C C . ALA A 1 84 ? -8.355 -10.976 12.536 1.00 92.19 84 ALA A C 1
ATOM 627 O O . ALA A 1 84 ? -7.319 -10.954 13.199 1.00 92.19 84 ALA A O 1
ATOM 628 N N . THR A 1 85 ? -8.762 -12.074 11.898 1.00 89.62 85 THR A N 1
ATOM 629 C CA . THR A 1 85 ? -8.015 -13.331 11.800 1.00 89.62 85 THR A CA 1
ATOM 630 C C . THR A 1 85 ? -7.807 -13.717 10.339 1.00 89.62 85 THR A C 1
ATOM 632 O O . THR A 1 85 ? -8.567 -13.322 9.457 1.00 89.62 85 THR A O 1
ATOM 635 N N . GLY A 1 86 ? -6.730 -14.460 10.058 1.00 82.31 86 GLY A N 1
ATOM 636 C CA . GLY A 1 86 ? -6.451 -14.979 8.713 1.00 82.31 86 GLY A CA 1
ATOM 637 C C . GLY A 1 86 ? -6.209 -13.913 7.637 1.00 82.31 86 GLY A C 1
ATOM 638 O O . GLY A 1 86 ? -6.157 -14.252 6.455 1.00 82.31 86 GLY A O 1
ATOM 639 N N . PHE A 1 87 ? -6.055 -12.639 8.016 1.00 83.25 87 PHE A N 1
ATOM 640 C CA . PHE A 1 87 ? -5.839 -11.558 7.066 1.00 83.25 87 PHE A CA 1
ATOM 641 C C . PHE A 1 87 ? -4.539 -11.766 6.295 1.00 83.25 87 PHE A C 1
ATOM 643 O O . PHE A 1 87 ? -3.450 -11.854 6.866 1.00 83.25 87 PHE A O 1
ATOM 650 N N . GLN A 1 88 ? -4.668 -11.791 4.975 1.00 84.94 88 GLN A N 1
ATOM 651 C CA . GLN A 1 88 ? -3.541 -11.707 4.065 1.00 84.94 88 GLN A CA 1
ATOM 652 C C . GLN A 1 88 ? -3.580 -10.333 3.402 1.00 84.94 88 GLN A C 1
ATOM 654 O O . GLN A 1 88 ? -4.559 -10.018 2.716 1.00 84.94 88 GLN A O 1
ATOM 659 N N . PRO A 1 89 ? -2.552 -9.493 3.596 1.00 86.88 89 PRO A N 1
ATOM 660 C CA . PRO A 1 89 ? -2.530 -8.191 2.966 1.00 86.88 89 PRO A CA 1
ATOM 661 C C . PRO A 1 89 ? -2.458 -8.355 1.449 1.00 86.88 89 PRO A C 1
ATOM 663 O O . PRO A 1 89 ? -1.812 -9.266 0.918 1.00 86.88 89 PRO A O 1
ATOM 666 N N . ARG A 1 90 ? -3.121 -7.445 0.735 1.00 90.94 90 ARG A N 1
ATOM 667 C CA . ARG A 1 90 ? -3.056 -7.440 -0.722 1.00 90.94 90 ARG A CA 1
ATOM 668 C C . ARG A 1 90 ? -1.640 -7.089 -1.152 1.00 90.94 90 ARG A C 1
ATOM 670 O O . ARG A 1 90 ? -1.052 -6.119 -0.677 1.00 90.94 90 ARG A O 1
ATOM 677 N N . THR A 1 91 ? -1.113 -7.880 -2.070 1.00 95.25 91 THR A N 1
ATOM 678 C CA . THR A 1 91 ? 0.198 -7.669 -2.681 1.00 95.25 91 THR A CA 1
ATOM 679 C C . THR A 1 91 ? 0.033 -7.429 -4.173 1.00 95.25 91 THR A C 1
ATOM 681 O O . THR A 1 91 ? -1.059 -7.608 -4.722 1.00 95.25 91 THR A O 1
ATOM 684 N N . PHE A 1 92 ? 1.099 -6.997 -4.833 1.00 96.44 92 PHE A N 1
ATOM 685 C CA . PHE A 1 92 ? 1.133 -6.916 -6.284 1.00 96.44 92 PHE A CA 1
ATOM 686 C C . PHE A 1 92 ? 2.414 -7.497 -6.863 1.00 96.44 92 PHE A C 1
ATOM 688 O O . PHE A 1 92 ? 3.400 -7.713 -6.161 1.00 96.44 92 PHE A O 1
ATOM 695 N N . GLU A 1 93 ? 2.385 -7.742 -8.167 1.00 96.38 93 GLU A N 1
ATOM 696 C CA . GLU A 1 93 ? 3.511 -8.271 -8.928 1.00 96.38 93 GLU A CA 1
ATOM 697 C C . GLU A 1 93 ? 3.862 -7.353 -10.097 1.00 96.38 93 GLU A C 1
ATOM 699 O O . GLU A 1 93 ? 2.993 -6.702 -10.684 1.00 96.38 93 GLU A O 1
ATOM 704 N N . VAL A 1 94 ? 5.144 -7.336 -10.460 1.00 96.69 94 VAL A N 1
ATOM 705 C CA . VAL A 1 94 ? 5.632 -6.693 -11.681 1.00 96.69 94 VAL A CA 1
ATOM 706 C C . VAL A 1 94 ? 6.017 -7.792 -12.662 1.00 96.69 94 VAL A C 1
ATOM 708 O O . VAL A 1 94 ? 6.992 -8.509 -12.446 1.00 96.69 94 VAL A O 1
ATOM 711 N N . LYS A 1 95 ? 5.237 -7.944 -13.731 1.00 97.44 95 LYS A N 1
ATOM 712 C CA . LYS A 1 95 ? 5.575 -8.825 -14.852 1.00 97.44 95 LYS A CA 1
ATOM 713 C C . LYS A 1 95 ? 6.486 -8.074 -15.803 1.00 97.44 95 LYS A C 1
ATOM 715 O O . LYS A 1 95 ? 6.207 -6.920 -16.109 1.00 97.44 95 LYS A O 1
ATOM 720 N N . THR A 1 96 ? 7.557 -8.711 -16.257 1.00 97.62 96 THR A N 1
ATOM 721 C CA . THR A 1 96 ? 8.567 -8.058 -17.088 1.00 97.62 96 THR A CA 1
ATOM 722 C C . THR A 1 96 ? 8.649 -8.698 -18.471 1.00 97.62 96 THR A C 1
ATOM 724 O O . THR A 1 96 ? 8.780 -9.912 -18.610 1.00 97.62 96 THR A O 1
ATOM 727 N N . GLU A 1 97 ? 8.604 -7.862 -19.501 1.00 97.94 97 GLU A N 1
ATOM 728 C CA . GLU A 1 97 ? 8.959 -8.191 -20.878 1.00 97.94 97 GLU A CA 1
ATOM 729 C C . GLU A 1 97 ? 10.183 -7.351 -21.237 1.00 97.94 97 GLU A C 1
ATOM 731 O O . GLU A 1 97 ? 10.089 -6.152 -21.509 1.00 97.94 97 GLU A O 1
ATOM 736 N N . LEU A 1 98 ? 11.361 -7.963 -21.140 1.00 98.00 98 LEU A N 1
ATOM 737 C CA . LEU A 1 98 ? 12.633 -7.266 -21.287 1.00 98.00 98 LEU A CA 1
ATOM 738 C C . LEU A 1 98 ? 13.175 -7.452 -22.702 1.00 98.00 98 LEU A C 1
ATOM 740 O O . LEU A 1 98 ? 13.389 -8.576 -23.154 1.00 98.00 98 LEU A O 1
ATOM 744 N N . GLY A 1 99 ? 13.414 -6.338 -23.385 1.00 96.06 99 GLY A N 1
ATOM 745 C CA . GLY A 1 99 ? 14.139 -6.303 -24.645 1.00 96.06 99 GLY A CA 1
ATOM 746 C C . GLY A 1 99 ? 15.577 -6.788 -24.482 1.00 96.06 99 GLY A C 1
ATOM 747 O O . GLY A 1 99 ? 16.115 -6.873 -23.375 1.00 96.06 99 GLY A O 1
ATOM 748 N N . GLU A 1 100 ? 16.215 -7.103 -25.606 1.00 95.56 100 GLU A N 1
ATOM 749 C CA . GLU A 1 100 ? 17.596 -7.574 -25.621 1.00 95.56 100 GLU A CA 1
ATOM 750 C C . GLU A 1 100 ? 18.519 -6.599 -24.867 1.00 95.56 100 GLU A C 1
ATOM 752 O O . GLU A 1 100 ? 18.454 -5.383 -25.071 1.00 95.56 100 GLU A O 1
ATOM 757 N N . GLY A 1 101 ? 19.366 -7.134 -23.984 1.00 95.94 101 GLY A N 1
ATOM 758 C CA . GLY A 1 101 ? 20.316 -6.351 -23.192 1.00 95.94 101 GLY A CA 1
ATOM 759 C C . GLY A 1 101 ? 19.694 -5.499 -22.080 1.00 95.94 101 GLY A C 1
ATOM 760 O O . GLY A 1 101 ? 20.380 -4.645 -21.527 1.00 95.94 101 GLY A O 1
ATOM 761 N N . ALA A 1 102 ? 18.411 -5.689 -21.750 1.00 97.69 102 ALA A N 1
ATOM 762 C CA . ALA A 1 102 ? 17.779 -5.063 -20.593 1.00 97.69 102 ALA A CA 1
ATOM 763 C C . ALA A 1 102 ? 17.703 -6.023 -19.397 1.00 97.69 102 ALA A C 1
ATOM 765 O O . ALA A 1 102 ? 17.363 -7.197 -19.537 1.00 97.69 102 ALA A O 1
ATOM 766 N N . GLN A 1 103 ? 17.950 -5.500 -18.198 1.00 97.94 103 GLN A N 1
ATOM 767 C CA . GLN A 1 103 ? 17.821 -6.227 -16.939 1.00 97.94 103 GLN A CA 1
ATOM 768 C C . GLN A 1 103 ? 16.996 -5.415 -15.938 1.00 97.94 103 GLN A C 1
ATOM 770 O O . GLN A 1 103 ? 17.318 -4.266 -15.641 1.00 97.94 103 GLN A O 1
ATOM 775 N N . PHE A 1 104 ? 15.962 -6.039 -15.375 1.00 97.62 104 PHE A N 1
ATOM 776 C CA . PHE A 1 104 ? 15.215 -5.489 -14.246 1.00 97.62 104 PHE A CA 1
ATOM 777 C C . PHE A 1 104 ? 16.006 -5.648 -12.943 1.00 97.62 104 PHE A C 1
ATOM 779 O O . PHE A 1 104 ? 16.502 -6.738 -12.650 1.00 97.62 104 PHE A O 1
ATOM 786 N N . ILE A 1 105 ? 16.094 -4.579 -12.152 1.00 97.12 105 ILE A N 1
ATOM 787 C CA . ILE A 1 105 ? 16.796 -4.567 -10.867 1.00 97.12 105 ILE A CA 1
ATOM 788 C C . ILE A 1 105 ? 15.878 -3.955 -9.810 1.00 97.12 105 ILE A C 1
ATOM 790 O O . ILE A 1 105 ? 15.524 -2.783 -9.882 1.00 97.12 105 ILE A O 1
ATOM 794 N N . GLU A 1 106 ? 15.506 -4.733 -8.797 1.00 95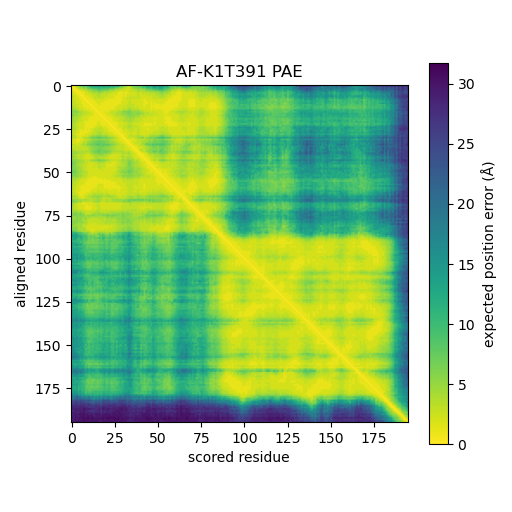.69 106 GLU A N 1
ATOM 795 C CA . GLU A 1 106 ? 14.780 -4.193 -7.646 1.00 95.69 106 GLU A CA 1
ATOM 796 C C . GLU A 1 106 ? 15.677 -3.218 -6.862 1.00 95.69 106 GLU A C 1
ATOM 798 O O . GLU A 1 106 ? 16.845 -3.515 -6.591 1.00 95.69 106 GLU A O 1
ATOM 803 N N . ALA A 1 107 ? 15.139 -2.051 -6.486 1.00 95.62 107 ALA A N 1
ATOM 804 C CA . ALA A 1 107 ? 15.871 -1.111 -5.644 1.00 95.62 107 ALA A CA 1
ATOM 805 C C . ALA A 1 107 ? 16.126 -1.708 -4.250 1.00 95.62 107 ALA A C 1
ATOM 807 O O . ALA A 1 107 ? 15.355 -2.520 -3.738 1.00 95.62 107 ALA A O 1
ATOM 808 N N . SER A 1 108 ? 17.204 -1.273 -3.597 1.00 93.31 108 SER A N 1
ATOM 809 C CA . SER A 1 108 ? 17.601 -1.812 -2.295 1.00 93.31 108 SER A CA 1
ATOM 810 C C . SER A 1 108 ? 16.546 -1.590 -1.199 1.00 93.31 108 SER A C 1
ATOM 812 O O . SER A 1 108 ? 15.695 -0.696 -1.265 1.00 93.31 108 SER A O 1
ATOM 814 N N . ARG A 1 109 ? 16.672 -2.356 -0.106 1.00 89.56 109 ARG A N 1
ATOM 815 C CA . ARG A 1 109 ? 15.760 -2.304 1.052 1.00 89.56 109 ARG A CA 1
ATOM 816 C C . ARG A 1 109 ? 15.681 -0.945 1.758 1.00 89.56 109 ARG A C 1
ATOM 818 O O . ARG A 1 109 ? 14.749 -0.719 2.524 1.00 89.56 109 ARG A O 1
ATOM 825 N N . SER A 1 110 ? 16.627 -0.033 1.516 1.00 90.56 110 SER A N 1
ATOM 826 C CA . SER A 1 110 ? 16.557 1.342 2.032 1.00 90.56 110 SER A CA 1
ATOM 827 C C . SER A 1 110 ? 15.481 2.183 1.336 1.00 90.56 110 SER A C 1
ATOM 829 O O . SER A 1 110 ? 14.959 3.114 1.945 1.00 90.56 110 SER A O 1
ATOM 831 N N . TYR A 1 111 ? 15.118 1.840 0.096 1.00 92.81 111 TYR A N 1
ATOM 832 C CA . TYR A 1 111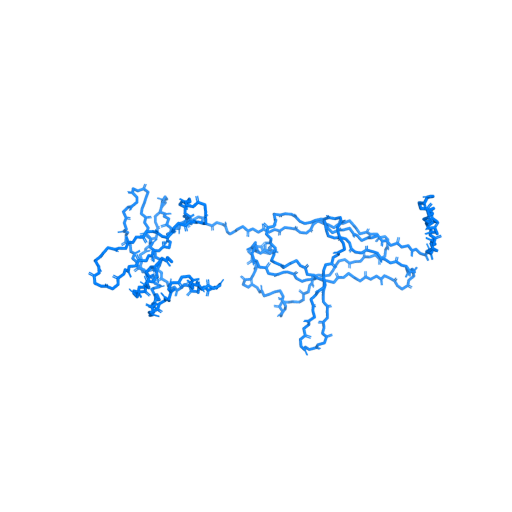 ? 14.028 2.473 -0.659 1.00 92.81 111 TYR A CA 1
ATOM 833 C C . TYR A 1 111 ? 12.759 1.611 -0.626 1.00 92.81 111 TYR A C 1
ATOM 835 O O . TYR A 1 111 ? 11.662 2.107 -0.354 1.00 92.81 111 TYR A O 1
ATOM 843 N N . ASN A 1 112 ? 12.934 0.303 -0.822 1.00 94.50 112 ASN A N 1
ATOM 844 C CA . ASN A 1 112 ? 11.903 -0.726 -0.736 1.00 94.50 112 ASN A CA 1
ATOM 845 C C . ASN A 1 112 ? 11.895 -1.350 0.668 1.00 94.50 112 ASN A C 1
ATOM 847 O O . ASN A 1 112 ? 12.415 -2.443 0.885 1.00 94.50 112 ASN A O 1
ATOM 851 N N . TRP A 1 113 ? 11.353 -0.627 1.651 1.00 91.31 113 TRP A N 1
ATOM 852 C CA . TRP A 1 113 ? 11.375 -1.059 3.055 1.00 91.31 113 TRP A CA 1
ATOM 853 C C . TRP A 1 113 ? 10.753 -2.439 3.249 1.00 91.31 113 TRP A C 1
ATOM 855 O O . TRP A 1 113 ? 9.689 -2.712 2.709 1.00 91.31 113 TRP A O 1
ATOM 865 N N . VAL A 1 114 ? 11.359 -3.272 4.102 1.00 89.12 114 VAL A N 1
ATOM 866 C CA . VAL A 1 114 ? 10.867 -4.634 4.398 1.00 89.12 114 VAL A CA 1
ATO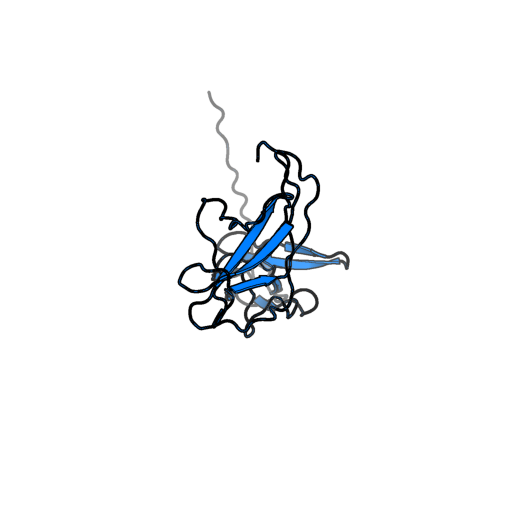M 867 C C . VAL A 1 114 ? 9.419 -4.625 4.899 1.00 89.12 114 VAL A C 1
ATOM 869 O O . VAL A 1 114 ? 8.651 -5.516 4.557 1.00 89.12 114 VAL A O 1
ATOM 872 N N . SER A 1 115 ? 9.018 -3.589 5.640 1.00 88.69 115 SER A N 1
ATOM 873 C CA . SER A 1 115 ? 7.639 -3.402 6.114 1.00 88.69 115 SER A CA 1
ATOM 874 C C . SER A 1 115 ? 6.614 -3.158 5.000 1.00 88.69 115 SER A C 1
ATOM 876 O O . SER A 1 115 ? 5.417 -3.207 5.258 1.00 88.69 115 SER A O 1
ATOM 878 N N . ARG A 1 116 ? 7.061 -2.906 3.764 1.00 91.00 116 ARG A N 1
ATOM 879 C CA . ARG A 1 116 ? 6.219 -2.744 2.569 1.00 91.00 116 ARG A CA 1
ATOM 880 C C . ARG A 1 116 ? 6.080 -4.035 1.767 1.00 91.00 116 ARG A C 1
ATOM 882 O O . ARG A 1 116 ? 5.573 -3.992 0.650 1.00 91.00 116 ARG A O 1
ATOM 889 N N . PHE A 1 117 ? 6.547 -5.161 2.301 1.00 92.00 117 PHE A N 1
ATOM 890 C CA . PHE A 1 117 ? 6.476 -6.460 1.646 1.00 92.00 117 PHE A CA 1
ATOM 891 C C . PHE A 1 117 ? 5.757 -7.470 2.531 1.00 92.00 117 PHE A C 1
ATOM 893 O O . PHE A 1 117 ? 5.879 -7.458 3.754 1.00 92.00 117 PHE A O 1
ATOM 900 N N . TYR A 1 118 ? 5.059 -8.397 1.888 1.00 91.50 118 TYR A N 1
ATOM 901 C CA . TYR A 1 118 ? 4.483 -9.572 2.520 1.00 91.50 118 TYR A CA 1
ATOM 902 C C . TYR A 1 118 ? 4.847 -10.805 1.697 1.00 91.50 118 TYR A C 1
ATOM 904 O O . TYR A 1 118 ? 4.619 -10.842 0.489 1.00 91.50 118 TYR A O 1
ATOM 912 N N . ASN A 1 119 ? 5.478 -11.793 2.339 1.00 90.75 119 ASN A N 1
ATOM 913 C CA . ASN A 1 119 ? 6.005 -13.000 1.688 1.00 90.75 119 ASN A CA 1
ATOM 914 C C . ASN A 1 119 ? 6.859 -12.707 0.438 1.00 90.75 119 ASN A C 1
ATOM 916 O O . ASN A 1 119 ? 6.751 -13.385 -0.581 1.00 90.75 119 ASN A O 1
ATOM 920 N N . GLY A 1 120 ? 7.697 -11.668 0.511 1.00 90.44 120 GLY A N 1
ATOM 921 C CA . GLY A 1 120 ? 8.586 -11.269 -0.584 1.00 90.44 120 GLY A CA 1
ATOM 922 C C . GLY A 1 120 ? 7.907 -10.514 -1.729 1.00 90.44 120 GLY A C 1
ATOM 923 O O . GLY A 1 120 ? 8.588 -10.175 -2.689 1.00 90.44 120 GLY A O 1
ATOM 924 N N . LYS A 1 121 ? 6.606 -10.208 -1.634 1.00 93.94 121 LYS A N 1
ATOM 925 C CA . LYS A 1 121 ? 5.884 -9.399 -2.626 1.00 93.94 121 LYS A CA 1
ATOM 926 C C . LYS A 1 121 ? 5.575 -7.997 -2.095 1.00 93.94 121 LYS A C 1
ATOM 928 O O . LYS A 1 121 ? 5.227 -7.881 -0.917 1.00 93.94 121 LYS A O 1
ATOM 933 N N . PRO A 1 122 ? 5.643 -6.950 -2.932 1.00 95.06 122 PRO A N 1
ATOM 934 C CA . PRO A 1 122 ? 5.232 -5.600 -2.557 1.00 95.06 122 PRO A CA 1
ATOM 935 C C . PRO A 1 122 ? 3.766 -5.532 -2.116 1.00 95.06 122 PRO A C 1
ATOM 937 O O . PRO A 1 122 ? 2.894 -6.152 -2.725 1.00 95.06 122 PRO A O 1
ATOM 940 N N . LEU A 1 123 ? 3.489 -4.755 -1.072 1.00 94.25 123 LEU A N 1
ATOM 941 C CA . LEU A 1 123 ? 2.143 -4.484 -0.569 1.00 94.25 123 LEU A CA 1
ATOM 942 C C . LEU A 1 123 ? 1.407 -3.476 -1.454 1.00 94.25 123 LEU A C 1
ATOM 944 O O . LEU A 1 123 ? 1.968 -2.449 -1.844 1.00 94.25 123 LEU A O 1
ATOM 948 N N . GLN A 1 124 ? 0.119 -3.718 -1.702 1.00 93.50 124 GLN A N 1
ATOM 949 C CA . GLN A 1 124 ? -0.727 -2.708 -2.330 1.00 93.50 124 GLN A CA 1
ATOM 950 C C . GLN A 1 124 ? -0.858 -1.465 -1.440 1.00 93.50 124 GLN A C 1
ATOM 952 O O . GLN A 1 124 ? -0.886 -1.556 -0.215 1.00 93.50 124 GLN A O 1
ATOM 957 N N . GLY A 1 125 ? -0.916 -0.292 -2.067 1.00 88.81 125 GLY A N 1
ATOM 958 C CA . GLY A 1 125 ? -0.908 1.011 -1.400 1.00 88.81 125 GLY A CA 1
ATOM 959 C C . GLY A 1 125 ? 0.490 1.516 -1.031 1.00 88.81 125 GLY A C 1
ATOM 960 O O . GLY A 1 125 ? 0.642 2.698 -0.730 1.00 88.81 125 GLY A O 1
ATOM 961 N N . CYS A 1 126 ? 1.526 0.674 -1.108 1.00 91.00 126 CYS A N 1
ATOM 962 C CA . CYS A 1 126 ? 2.906 1.089 -0.871 1.00 91.00 126 CYS A CA 1
ATOM 963 C C . CYS A 1 126 ? 3.602 1.525 -2.171 1.00 91.00 126 CYS A C 1
ATOM 965 O O . CYS A 1 126 ? 3.269 1.031 -3.254 1.00 91.00 126 CYS A O 1
ATOM 967 N N . PRO A 1 127 ? 4.589 2.434 -2.087 1.00 93.88 127 PRO A N 1
ATOM 968 C CA . PRO A 1 127 ? 5.481 2.702 -3.201 1.00 93.88 127 PRO A CA 1
ATOM 969 C C . PRO A 1 127 ? 6.473 1.549 -3.394 1.00 93.88 127 PRO A C 1
ATOM 971 O O . PRO A 1 127 ? 6.940 0.952 -2.419 1.00 93.88 127 PRO A O 1
ATOM 974 N N . TYR A 1 128 ? 6.836 1.294 -4.647 1.00 96.81 128 TYR A N 1
ATOM 975 C CA . TYR A 1 128 ? 7.839 0.308 -5.039 1.00 96.81 128 TYR A CA 1
ATOM 976 C C . TYR A 1 128 ? 8.756 0.881 -6.115 1.00 96.81 128 TYR A C 1
ATOM 978 O O . TYR A 1 128 ? 8.286 1.455 -7.101 1.00 96.81 128 TYR A O 1
ATOM 986 N N . TYR A 1 129 ? 10.059 0.724 -5.909 1.00 97.50 129 TYR A N 1
ATOM 987 C CA . TYR A 1 129 ? 11.099 1.332 -6.730 1.00 97.50 129 TYR A CA 1
ATOM 988 C C . TYR A 1 129 ? 11.965 0.269 -7.397 1.00 97.50 129 TYR A C 1
ATOM 990 O O . TYR A 1 129 ? 12.297 -0.755 -6.795 1.00 97.50 129 TYR A O 1
ATOM 998 N N . PHE A 1 130 ? 12.353 0.517 -8.640 1.00 97.38 130 PHE A N 1
ATOM 999 C CA . PHE A 1 130 ? 13.212 -0.378 -9.404 1.00 97.38 130 PHE A CA 1
ATOM 1000 C C . PHE A 1 130 ? 14.049 0.404 -10.412 1.00 97.38 130 PHE A C 1
ATOM 1002 O O . PHE A 1 130 ? 13.781 1.567 -10.709 1.00 97.38 130 PHE A O 1
ATOM 1009 N N . ASP A 1 131 ? 15.067 -0.254 -10.940 1.00 97.12 131 ASP A N 1
ATOM 1010 C CA . ASP A 1 131 ? 15.902 0.236 -12.021 1.00 97.12 131 ASP A CA 1
ATOM 1011 C C . ASP A 1 131 ? 15.853 -0.738 -13.207 1.00 97.12 131 ASP A C 1
ATOM 1013 O O . ASP A 1 131 ? 15.475 -1.909 -13.076 1.00 97.12 131 ASP A O 1
ATOM 1017 N N . VAL A 1 132 ? 16.231 -0.242 -14.379 1.00 96.88 132 VAL A N 1
ATOM 1018 C CA . VAL A 1 132 ? 16.399 -1.035 -15.592 1.00 96.88 132 VAL A CA 1
ATOM 1019 C C . VAL A 1 132 ? 17.797 -0.776 -16.127 1.00 96.88 132 VAL A C 1
ATOM 1021 O O . VAL A 1 132 ? 18.072 0.264 -16.725 1.00 96.88 132 VAL A O 1
ATOM 1024 N N . LYS A 1 133 ? 18.684 -1.752 -15.946 1.00 96.75 133 LYS A N 1
ATOM 1025 C CA . LYS A 1 133 ? 20.022 -1.697 -16.526 1.00 96.75 133 LYS A CA 1
ATOM 1026 C C . LYS A 1 133 ? 19.939 -2.034 -18.008 1.00 96.75 133 LYS A C 1
ATOM 1028 O O . LYS A 1 133 ? 19.340 -3.040 -18.379 1.00 96.75 133 LYS A O 1
ATOM 1033 N N . ILE A 1 134 ? 20.558 -1.198 -18.832 1.00 97.19 134 ILE A N 1
ATOM 1034 C CA . ILE A 1 134 ? 20.627 -1.362 -20.282 1.00 97.19 134 ILE A CA 1
ATOM 1035 C C . ILE A 1 134 ? 22.087 -1.577 -20.678 1.00 97.19 134 ILE A C 1
ATOM 1037 O O . 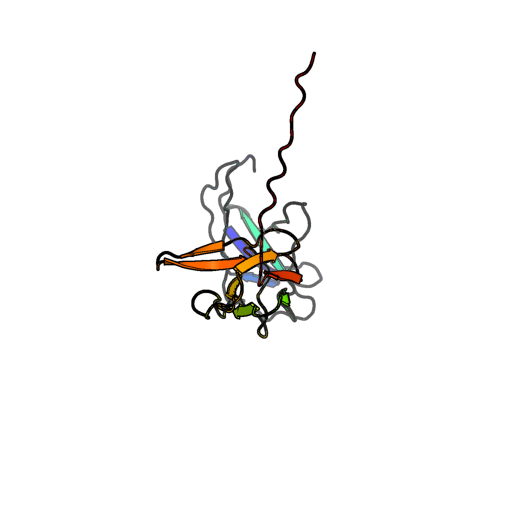ILE A 1 134 ? 22.971 -0.832 -20.249 1.00 97.19 134 ILE A O 1
ATOM 1041 N N . ASP A 1 135 ? 22.340 -2.598 -21.488 1.00 96.25 135 ASP A N 1
ATOM 1042 C CA . ASP A 1 135 ? 23.663 -2.890 -22.024 1.00 96.25 135 ASP A CA 1
ATOM 1043 C C . ASP A 1 135 ? 24.193 -1.740 -22.889 1.00 96.25 135 ASP A C 1
ATOM 1045 O O . ASP A 1 135 ? 23.464 -1.123 -23.666 1.00 96.25 135 ASP A O 1
ATOM 1049 N N . ALA A 1 136 ? 25.507 -1.506 -22.828 1.00 92.56 136 ALA A N 1
ATOM 1050 C CA . ALA A 1 136 ? 26.168 -0.398 -23.524 1.00 92.56 136 ALA A CA 1
ATOM 1051 C C . ALA A 1 136 ? 26.016 -0.425 -25.061 1.00 92.56 136 ALA A C 1
ATOM 1053 O O . ALA A 1 136 ? 26.228 0.588 -25.717 1.00 92.56 136 ALA A O 1
ATOM 1054 N N . GLY A 1 137 ? 25.669 -1.580 -25.643 1.00 92.38 137 GLY A N 1
ATOM 1055 C CA . GLY A 1 137 ? 25.444 -1.745 -27.083 1.00 92.38 137 GLY A CA 1
ATOM 1056 C C . GLY A 1 137 ? 24.030 -1.392 -27.562 1.00 92.38 137 GLY A C 1
ATOM 1057 O O . GLY A 1 137 ? 23.722 -1.628 -28.730 1.00 92.38 137 GLY A O 1
ATOM 1058 N N . ILE A 1 138 ? 23.157 -0.898 -26.682 1.00 95.81 138 ILE A N 1
ATOM 1059 C CA . ILE A 1 138 ? 21.806 -0.445 -27.020 1.00 95.81 138 ILE A CA 1
ATOM 1060 C C . ILE A 1 138 ? 21.828 1.070 -27.249 1.00 95.81 138 ILE A C 1
ATOM 1062 O O . ILE A 1 138 ? 22.206 1.833 -26.366 1.00 95.81 138 ILE A O 1
ATOM 1066 N N . ALA A 1 139 ? 21.393 1.509 -28.431 1.00 93.25 139 ALA A N 1
ATOM 1067 C CA . ALA A 1 139 ? 21.365 2.922 -28.806 1.00 93.25 139 ALA A CA 1
ATOM 1068 C C . ALA A 1 139 ? 20.169 3.677 -28.205 1.00 93.25 139 ALA A C 1
ATOM 1070 O O . ALA A 1 139 ? 20.278 4.857 -27.876 1.00 93.25 139 ALA A O 1
ATOM 1071 N N . LYS A 1 140 ? 19.013 3.014 -28.068 1.00 94.75 140 LYS A N 1
ATOM 1072 C CA . LYS A 1 140 ? 17.796 3.607 -27.492 1.00 94.75 140 LYS A CA 1
ATOM 1073 C C . LYS A 1 140 ? 16.997 2.564 -26.721 1.00 94.75 140 LYS A C 1
ATOM 1075 O O . LYS A 1 140 ? 16.896 1.414 -27.155 1.00 94.75 140 LYS A O 1
ATOM 1080 N N . SER A 1 141 ? 16.377 2.982 -25.622 1.00 95.12 141 SER A N 1
ATOM 1081 C CA . SER A 1 141 ? 15.408 2.179 -24.883 1.00 95.12 141 SER A CA 1
ATOM 1082 C C . SER A 1 141 ? 14.161 2.978 -24.504 1.00 95.12 141 SER A C 1
ATOM 1084 O O . SER A 1 141 ? 14.202 4.201 -24.367 1.00 95.12 141 SER A O 1
ATOM 1086 N N . PHE A 1 142 ? 13.047 2.266 -24.341 1.00 95.81 142 PHE A N 1
ATOM 1087 C C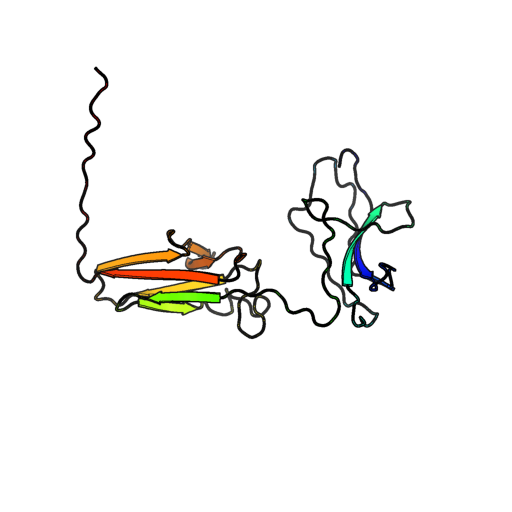A . PHE A 1 142 ? 11.790 2.787 -23.811 1.00 95.81 142 PHE A CA 1
ATOM 1088 C C . PHE A 1 142 ? 11.318 1.869 -22.696 1.00 95.81 142 PHE A C 1
ATOM 1090 O O . PHE A 1 142 ? 11.254 0.654 -22.882 1.00 95.81 142 PHE A O 1
ATOM 1097 N N . ILE A 1 143 ? 11.004 2.456 -21.546 1.00 97.56 143 ILE A N 1
ATOM 1098 C CA . ILE A 1 143 ? 10.536 1.740 -20.368 1.00 97.56 143 ILE A CA 1
ATOM 1099 C C . ILE A 1 143 ? 9.072 2.116 -20.174 1.00 97.56 143 ILE A C 1
ATOM 1101 O O . ILE A 1 143 ? 8.748 3.265 -19.867 1.00 97.56 143 ILE A O 1
ATOM 1105 N N . GLU A 1 144 ? 8.189 1.147 -20.374 1.00 97.62 144 GLU A N 1
ATOM 1106 C CA . GLU A 1 144 ? 6.746 1.321 -20.283 1.00 97.62 144 GLU A CA 1
ATOM 1107 C C . GLU A 1 144 ? 6.185 0.489 -19.130 1.00 97.62 144 GLU A C 1
ATOM 1109 O O . GLU A 1 144 ? 6.476 -0.696 -19.007 1.00 97.62 144 GLU A O 1
ATOM 1114 N N . LEU A 1 145 ? 5.348 1.100 -18.298 1.00 96.94 145 LEU A N 1
ATOM 1115 C CA . LEU A 1 145 ? 4.550 0.443 -17.276 1.00 96.94 145 LEU A CA 1
ATOM 1116 C C . LEU A 1 145 ? 3.074 0.526 -17.681 1.00 96.94 145 LEU A C 1
ATOM 1118 O O . LEU A 1 145 ? 2.523 1.617 -17.829 1.00 96.94 145 LEU A O 1
ATOM 1122 N N . ASP A 1 146 ? 2.436 -0.625 -17.884 1.00 96.00 146 ASP A N 1
ATOM 1123 C CA . ASP A 1 146 ? 1.063 -0.744 -18.395 1.00 96.00 146 ASP A CA 1
ATOM 1124 C C . ASP A 1 146 ? 0.819 0.081 -19.679 1.00 96.00 146 ASP A C 1
ATOM 1126 O O . ASP A 1 146 ? -0.204 0.755 -19.827 1.00 96.00 146 ASP A O 1
ATOM 1130 N N . GLY A 1 147 ? 1.790 0.060 -20.600 1.00 94.69 147 GLY A N 1
ATOM 1131 C CA . GLY A 1 147 ? 1.718 0.754 -21.894 1.00 94.69 147 GLY A CA 1
ATOM 1132 C C . GLY A 1 147 ? 1.906 2.275 -21.831 1.00 94.69 147 GLY A C 1
ATOM 1133 O O . GLY A 1 147 ? 1.686 2.959 -22.827 1.00 94.69 147 GLY A O 1
ATOM 1134 N N . LYS A 1 148 ? 2.299 2.824 -20.676 1.00 95.50 148 LYS A N 1
ATOM 1135 C CA . LYS A 1 148 ? 2.653 4.243 -20.500 1.00 95.50 148 LYS A CA 1
ATOM 1136 C C . LYS A 1 148 ? 4.107 4.368 -20.082 1.00 95.50 148 LYS A C 1
ATOM 1138 O O . LYS A 1 148 ? 4.613 3.469 -19.427 1.00 95.50 148 LYS A O 1
ATOM 1143 N N . SER A 1 149 ? 4.767 5.485 -20.381 1.00 94.88 149 SER A N 1
ATOM 1144 C CA . SER A 1 149 ? 6.129 5.730 -19.891 1.00 94.88 149 SER A CA 1
ATOM 1145 C C . SER A 1 149 ? 6.206 5.554 -18.373 1.00 94.88 149 SER A C 1
ATOM 1147 O O . SER A 1 149 ? 5.396 6.126 -17.637 1.00 94.88 149 SER A O 1
ATOM 1149 N N . ALA A 1 150 ? 7.163 4.750 -17.910 1.00 94.81 150 ALA A N 1
ATOM 1150 C CA . ALA A 1 150 ? 7.360 4.519 -16.489 1.00 94.81 150 ALA A CA 1
ATOM 1151 C C . ALA A 1 150 ? 7.748 5.830 -15.790 1.00 94.81 150 ALA A C 1
ATOM 1153 O O . ALA A 1 150 ? 8.618 6.570 -16.252 1.00 94.81 150 ALA A O 1
ATOM 1154 N N . LEU A 1 151 ? 7.085 6.118 -14.671 1.00 94.94 151 LEU A N 1
ATOM 1155 C CA . LEU A 1 151 ? 7.376 7.298 -13.864 1.00 94.94 151 LEU A CA 1
ATOM 1156 C C . LEU A 1 151 ? 8.674 7.100 -13.091 1.00 94.94 151 LEU A C 1
ATOM 1158 O O . LEU A 1 151 ? 9.010 5.977 -12.712 1.00 94.94 151 LEU A O 1
ATOM 1162 N N . THR A 1 152 ? 9.366 8.199 -12.811 1.00 96.25 152 THR A N 1
ATOM 1163 C CA . THR A 1 152 ? 10.570 8.200 -11.985 1.00 96.25 152 THR A CA 1
ATOM 1164 C C . THR A 1 152 ? 10.344 8.921 -10.661 1.00 96.25 152 THR A C 1
ATOM 1166 O O . THR A 1 152 ? 9.507 9.817 -10.546 1.00 96.25 152 THR A O 1
ATOM 1169 N N . ALA A 1 153 ? 11.099 8.516 -9.644 1.00 94.38 153 ALA A N 1
ATOM 1170 C CA . ALA A 1 153 ? 11.166 9.161 -8.343 1.00 94.38 153 ALA A CA 1
ATOM 1171 C C . ALA A 1 153 ? 12.625 9.478 -8.014 1.00 94.38 153 ALA A C 1
ATOM 1173 O O . ALA A 1 153 ? 13.484 8.595 -8.073 1.00 94.38 153 ALA A O 1
ATOM 1174 N N . SER A 1 154 ? 12.888 10.734 -7.657 1.00 94.94 154 SER A N 1
ATOM 1175 C CA . SER A 1 154 ? 14.213 11.216 -7.264 1.00 94.94 154 SER A CA 1
ATOM 1176 C C . SER A 1 154 ? 14.277 11.439 -5.759 1.00 94.94 154 SER A C 1
ATOM 1178 O O . SER A 1 154 ? 13.347 11.977 -5.158 1.00 94.94 154 SER A O 1
ATOM 1180 N N . PHE A 1 155 ? 15.390 11.041 -5.156 1.00 92.69 155 PHE A N 1
ATOM 1181 C CA . PHE A 1 155 ? 15.629 11.121 -3.720 1.00 92.69 155 PHE A CA 1
ATOM 1182 C C . PHE A 1 155 ? 16.655 12.212 -3.396 1.00 92.69 155 PHE A C 1
ATOM 1184 O O . PHE A 1 155 ? 17.466 12.602 -4.234 1.00 92.69 155 PHE A O 1
ATOM 1191 N N . SER A 1 156 ? 16.641 12.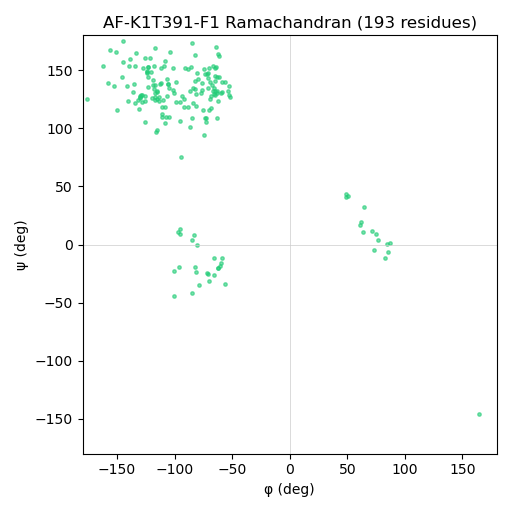708 -2.157 1.00 92.69 156 SER A N 1
ATOM 1192 C CA . SER A 1 156 ? 17.514 13.807 -1.705 1.00 92.69 156 SER A CA 1
ATOM 1193 C C . SER A 1 156 ? 19.010 13.487 -1.767 1.00 92.69 156 SER A C 1
ATOM 1195 O O . SER A 1 156 ? 19.832 14.396 -1.810 1.00 92.69 156 SER A O 1
ATOM 1197 N N . ASN A 1 157 ? 19.372 12.205 -1.805 1.00 92.62 157 ASN A N 1
ATOM 1198 C CA . ASN A 1 157 ? 20.742 11.738 -2.006 1.00 92.62 157 ASN A CA 1
ATOM 1199 C C . ASN A 1 157 ? 21.160 11.672 -3.491 1.00 92.62 157 ASN A C 1
ATOM 1201 O O . ASN A 1 157 ? 22.225 11.142 -3.794 1.00 92.62 157 ASN A O 1
ATOM 1205 N N . GLY A 1 158 ? 20.329 12.184 -4.404 1.00 93.06 158 GLY A N 1
ATOM 1206 C CA . GLY A 1 158 ? 20.611 12.279 -5.836 1.00 93.06 158 GLY A CA 1
ATOM 1207 C C . GLY A 1 158 ? 20.303 11.018 -6.644 1.00 93.06 158 GLY A C 1
ATOM 1208 O O . GLY A 1 158 ? 20.517 11.018 -7.852 1.00 93.06 158 GLY A O 1
ATOM 1209 N N . VAL A 1 159 ? 19.802 9.949 -6.016 1.00 94.44 159 VAL A N 1
ATOM 1210 C CA . VAL A 1 159 ? 19.439 8.712 -6.722 1.00 94.44 159 VAL A CA 1
ATOM 1211 C C . VAL A 1 159 ? 18.047 8.843 -7.342 1.00 94.44 159 VAL A C 1
ATOM 1213 O O . VAL A 1 159 ? 17.131 9.375 -6.711 1.00 94.44 159 VAL A O 1
ATOM 1216 N N . THR A 1 160 ? 17.873 8.314 -8.555 1.00 96.25 160 THR A N 1
ATOM 1217 C CA . THR A 1 160 ? 16.587 8.250 -9.260 1.00 96.25 160 THR A CA 1
ATOM 1218 C C . THR A 1 160 ? 16.256 6.804 -9.610 1.00 96.25 160 THR A C 1
ATOM 1220 O O . THR A 1 160 ? 17.112 6.079 -10.108 1.00 96.25 160 THR A O 1
ATOM 1223 N N . PHE A 1 161 ? 15.008 6.402 -9.375 1.00 97.56 161 PHE A N 1
ATOM 1224 C CA . PHE A 1 161 ? 14.472 5.089 -9.745 1.00 97.56 161 PHE A CA 1
ATOM 1225 C C . PHE A 1 161 ? 13.213 5.237 -10.586 1.00 97.56 161 PHE A C 1
ATOM 1227 O O . PHE A 1 161 ? 12.535 6.261 -10.504 1.00 97.56 161 PHE A O 1
ATOM 1234 N N . TYR A 1 162 ? 12.843 4.186 -11.312 1.00 97.62 162 TYR A N 1
ATOM 1235 C CA . TYR A 1 162 ? 11.464 4.015 -11.751 1.00 97.62 162 TYR A CA 1
ATOM 1236 C C . TYR A 1 162 ? 10.578 3.668 -10.555 1.00 97.62 162 TYR A C 1
ATOM 1238 O O . TYR A 1 162 ? 11.021 3.022 -9.600 1.00 97.62 162 TYR A O 1
ATOM 1246 N N . ALA A 1 163 ? 9.327 4.115 -10.591 1.00 96.44 163 ALA A N 1
ATOM 1247 C CA . ALA A 1 163 ? 8.428 4.035 -9.453 1.00 96.44 163 ALA A CA 1
ATOM 1248 C C . ALA A 1 163 ? 7.030 3.544 -9.836 1.00 96.44 163 ALA A C 1
ATOM 1250 O O . ALA A 1 163 ? 6.420 4.000 -10.804 1.00 96.44 163 ALA A O 1
ATOM 1251 N N . ILE A 1 164 ? 6.492 2.673 -8.986 1.00 95.94 164 ILE A N 1
ATOM 1252 C CA . ILE A 1 164 ? 5.068 2.370 -8.881 1.00 95.94 164 ILE A CA 1
ATOM 1253 C C . ILE A 1 164 ? 4.605 2.991 -7.564 1.00 95.94 164 ILE A C 1
ATOM 1255 O O . ILE A 1 164 ? 4.947 2.484 -6.497 1.00 95.94 164 ILE A O 1
ATOM 1259 N N . SER A 1 165 ? 3.897 4.123 -7.612 1.00 88.81 165 SER A N 1
ATOM 1260 C CA . SER A 1 165 ? 3.559 4.870 -6.395 1.00 88.81 165 SER A CA 1
ATOM 1261 C C . SER A 1 165 ? 2.231 5.636 -6.507 1.00 88.81 165 SER A C 1
ATOM 1263 O O . SER A 1 165 ? 2.149 6.565 -7.313 1.00 88.81 165 SER A O 1
ATOM 1265 N N . PRO A 1 166 ? 1.211 5.291 -5.694 1.00 84.81 166 PRO A N 1
ATOM 1266 C CA . PRO A 1 166 ? 1.094 4.047 -4.925 1.00 84.81 166 PRO A CA 1
ATOM 1267 C C . PRO A 1 166 ? 0.801 2.837 -5.835 1.00 84.81 166 PRO A C 1
ATOM 1269 O O . PRO A 1 166 ? 0.096 2.950 -6.841 1.00 84.81 166 PRO A O 1
ATOM 1272 N N . GLY A 1 167 ? 1.314 1.656 -5.477 1.00 87.81 167 GLY A N 1
ATOM 1273 C CA . GLY A 1 167 ? 0.987 0.400 -6.159 1.00 87.81 167 GLY A CA 1
ATOM 1274 C C . GLY A 1 167 ? -0.409 -0.097 -5.796 1.00 87.81 167 GLY A C 1
ATOM 1275 O O . GLY A 1 167 ? -0.579 -0.763 -4.789 1.00 87.81 167 GLY A O 1
ATOM 1276 N N . ILE A 1 168 ? -1.427 0.234 -6.585 1.00 91.12 168 ILE A N 1
ATOM 1277 C CA . ILE A 1 168 ? -2.835 -0.103 -6.301 1.00 91.12 168 ILE A CA 1
ATOM 1278 C C . ILE A 1 168 ? -3.352 -1.319 -7.079 1.00 91.12 168 ILE A C 1
ATOM 1280 O O . ILE A 1 168 ? -4.329 -1.941 -6.668 1.00 91.12 168 ILE A O 1
ATOM 1284 N N . LYS A 1 169 ? -2.729 -1.664 -8.211 1.00 92.50 169 LYS A N 1
ATOM 1285 C CA . LYS A 1 169 ? -3.149 -2.806 -9.036 1.00 92.50 169 LYS A CA 1
ATOM 1286 C C . LYS A 1 169 ? -2.516 -4.097 -8.526 1.00 92.50 169 LYS A C 1
ATOM 1288 O O . LYS A 1 169 ? -1.427 -4.045 -7.969 1.00 92.50 169 LYS A O 1
ATOM 1293 N N . PRO A 1 170 ? -3.146 -5.266 -8.731 1.00 93.25 170 PRO A N 1
ATOM 1294 C CA . PRO A 1 170 ? -2.546 -6.552 -8.365 1.00 93.25 170 PRO A CA 1
ATOM 1295 C C . PRO A 1 170 ? -1.387 -6.950 -9.285 1.00 93.25 170 PRO A C 1
ATOM 1297 O O . PRO A 1 170 ? -0.516 -7.713 -8.883 1.00 93.25 170 PRO A O 1
ATOM 1300 N N . VAL A 1 171 ? -1.361 -6.439 -10.516 1.00 97.25 171 VAL A N 1
ATOM 1301 C CA . VAL A 1 171 ? -0.314 -6.729 -11.497 1.00 97.25 171 VAL A CA 1
ATOM 1302 C C . VAL A 1 171 ? -0.003 -5.459 -12.276 1.00 97.25 171 VAL A C 1
ATOM 1304 O O . VAL A 1 171 ? -0.923 -4.758 -12.701 1.00 97.25 171 VAL A O 1
ATOM 1307 N N . TYR A 1 172 ? 1.285 -5.206 -12.476 1.00 97.62 172 TYR A N 1
ATOM 1308 C CA . TYR A 1 172 ? 1.815 -4.195 -13.381 1.00 97.62 172 TYR A CA 1
ATOM 1309 C C . TYR A 1 172 ? 2.662 -4.876 -14.454 1.00 97.62 172 TYR A C 1
ATOM 1311 O O . TYR A 1 172 ? 3.443 -5.775 -14.141 1.00 97.62 172 TYR A O 1
ATOM 1319 N N . ASN A 1 173 ? 2.524 -4.453 -15.708 1.00 97.94 173 ASN A N 1
ATOM 1320 C CA . ASN A 1 173 ? 3.294 -4.999 -16.824 1.00 97.94 173 ASN A CA 1
ATOM 1321 C C . ASN A 1 173 ? 4.377 -4.000 -17.222 1.00 97.94 173 ASN A C 1
ATOM 1323 O O . ASN A 1 173 ? 4.078 -2.928 -17.745 1.00 97.94 173 ASN A O 1
ATOM 1327 N N . LEU A 1 174 ? 5.629 -4.347 -16.946 1.00 98.06 174 LEU A N 1
ATOM 1328 C CA . LEU A 1 174 ? 6.804 -3.602 -17.362 1.00 98.06 174 LEU A CA 1
ATOM 1329 C C . LEU A 1 174 ? 7.288 -4.138 -18.708 1.00 98.06 174 LEU A C 1
ATOM 1331 O O . LEU A 1 174 ? 7.717 -5.285 -18.797 1.00 98.06 174 LEU A O 1
ATOM 1335 N N . VAL A 1 175 ? 7.287 -3.290 -19.726 1.00 98.44 175 VAL A N 1
ATOM 1336 C CA . VAL A 1 175 ? 7.841 -3.595 -21.044 1.00 98.44 175 VAL A CA 1
ATOM 1337 C C . VAL A 1 175 ? 9.044 -2.697 -21.277 1.00 98.44 175 VAL A C 1
ATOM 1339 O O . VAL A 1 175 ? 8.937 -1.472 -21.222 1.00 98.44 175 VAL A O 1
ATOM 1342 N N . VAL A 1 176 ? 10.199 -3.297 -21.550 1.00 98.06 176 VAL A N 1
ATOM 1343 C CA . VAL A 1 176 ? 11.414 -2.567 -21.913 1.00 98.06 176 VAL A CA 1
ATOM 1344 C C . VAL A 1 176 ? 11.718 -2.844 -23.373 1.00 98.06 176 VAL A C 1
ATOM 1346 O O . VAL A 1 176 ? 12.120 -3.944 -23.727 1.00 98.06 176 VAL A O 1
ATOM 1349 N N . LYS A 1 177 ? 11.549 -1.849 -24.238 1.00 96.81 177 LYS A N 1
ATOM 1350 C CA . LYS A 1 177 ? 11.898 -1.962 -25.660 1.00 96.81 177 LYS A CA 1
ATOM 1351 C C . LYS A 1 177 ? 13.312 -1.444 -25.851 1.00 96.81 177 LYS A C 1
ATOM 1353 O O . LYS A 1 177 ? 13.597 -0.325 -25.434 1.00 96.81 177 LYS A O 1
ATOM 1358 N N . THR A 1 178 ? 14.180 -2.225 -26.481 1.00 96.75 178 THR A N 1
ATOM 1359 C CA . THR A 1 178 ? 15.575 -1.855 -26.747 1.00 96.75 178 THR A CA 1
ATOM 1360 C C . THR A 1 178 ? 15.872 -1.925 -28.240 1.00 96.75 178 THR A C 1
ATOM 1362 O O . THR A 1 178 ? 15.349 -2.775 -28.957 1.00 96.75 178 THR A O 1
ATOM 1365 N N . TYR A 1 179 ? 16.711 -1.006 -28.716 1.00 94.94 179 TYR A N 1
ATOM 1366 C CA . TYR A 1 179 ? 17.097 -0.903 -30.119 1.00 94.94 179 TYR A CA 1
ATOM 1367 C C . TYR A 1 179 ? 18.608 -0.700 -30.220 1.00 94.94 179 TYR A C 1
ATOM 1369 O O . TYR A 1 179 ? 19.145 0.278 -29.697 1.00 94.94 179 TYR A O 1
ATOM 1377 N N . ARG A 1 180 ? 19.304 -1.608 -30.916 1.00 92.12 180 ARG A N 1
ATOM 1378 C CA . ARG A 1 180 ? 20.744 -1.473 -31.221 1.00 92.12 180 ARG A CA 1
ATOM 1379 C C . ARG A 1 180 ? 21.018 -0.359 -32.232 1.00 92.12 180 ARG A C 1
ATOM 1381 O O . ARG A 1 180 ? 22.046 0.300 -32.161 1.00 92.12 180 ARG A O 1
ATOM 1388 N N . THR A 1 181 ? 20.070 -0.130 -33.134 1.00 88.06 181 THR A N 1
ATOM 1389 C CA . THR A 1 181 ? 20.063 0.958 -34.116 1.00 88.06 181 THR A CA 1
ATOM 1390 C C . THR A 1 181 ? 18.714 1.659 -34.042 1.00 88.06 181 THR A C 1
ATOM 1392 O O . THR A 1 181 ? 17.681 0.992 -34.116 1.00 88.06 181 THR A O 1
ATOM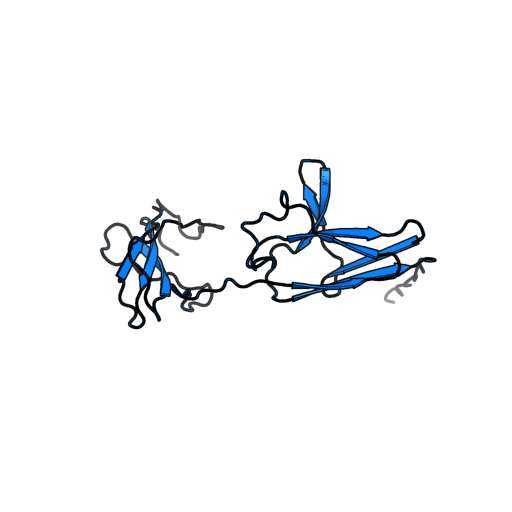 1395 N N . TYR A 1 182 ? 18.710 2.980 -33.879 1.00 87.62 182 TYR A N 1
ATOM 1396 C CA . TYR A 1 182 ? 17.485 3.761 -33.734 1.00 87.62 182 TYR A CA 1
ATOM 1397 C C . TYR A 1 182 ? 17.613 5.079 -34.499 1.00 87.62 182 TYR A C 1
ATOM 1399 O O . TYR A 1 182 ? 18.532 5.852 -34.241 1.00 87.62 182 TYR A O 1
ATOM 1407 N N . GLU A 1 183 ? 16.689 5.324 -35.426 1.00 84.12 183 GLU A N 1
ATOM 1408 C CA . GLU A 1 183 ? 16.571 6.584 -36.162 1.00 84.12 183 GLU A CA 1
ATOM 1409 C C . GLU A 1 183 ? 15.226 7.231 -35.823 1.00 84.12 183 GLU A C 1
ATOM 1411 O O . GLU A 1 183 ? 14.169 6.613 -35.978 1.00 84.12 183 GLU A O 1
ATOM 1416 N N . GLU A 1 184 ? 15.250 8.478 -35.349 1.00 80.12 184 GLU A N 1
ATOM 1417 C CA . GLU A 1 184 ? 14.029 9.250 -35.119 1.00 80.12 184 GLU A CA 1
ATOM 1418 C C . GLU A 1 184 ? 13.478 9.733 -36.464 1.00 80.12 184 GLU A C 1
ATOM 1420 O O . GLU A 1 184 ? 14.107 10.528 -37.158 1.00 80.12 184 GLU A O 1
ATOM 1425 N N . LYS A 1 185 ? 12.286 9.260 -36.843 1.00 77.50 185 LYS A N 1
ATOM 1426 C CA . LYS A 1 185 ? 11.543 9.840 -37.965 1.00 77.50 185 LYS A CA 1
ATOM 1427 C C . LYS A 1 185 ? 10.743 11.039 -37.470 1.00 77.50 185 LYS A C 1
ATOM 1429 O O . LYS A 1 185 ? 9.738 10.872 -36.782 1.00 77.50 185 LYS A O 1
ATOM 1434 N N . THR A 1 186 ? 11.156 12.240 -37.856 1.00 65.75 186 THR A N 1
ATOM 1435 C CA . THR A 1 186 ? 10.318 13.437 -37.773 1.00 65.75 186 THR A CA 1
ATOM 1436 C C . THR A 1 186 ? 9.175 13.315 -38.777 1.00 65.75 186 THR A C 1
ATOM 1438 O O . THR A 1 186 ? 9.393 13.226 -39.984 1.00 65.75 186 THR A O 1
ATOM 1441 N N . VAL A 1 187 ? 7.940 13.284 -38.279 1.00 69.12 187 VAL A N 1
ATOM 1442 C CA . VAL A 1 187 ? 6.741 13.414 -39.113 1.00 69.12 187 VAL A CA 1
ATOM 1443 C C . VAL A 1 187 ? 6.332 14.880 -39.081 1.00 69.12 187 VAL A C 1
ATOM 1445 O O . VAL A 1 187 ? 5.833 15.366 -38.067 1.00 69.12 187 VAL A O 1
ATOM 1448 N N . GLU A 1 188 ? 6.564 15.597 -40.176 1.00 63.25 188 GLU A N 1
ATOM 1449 C CA . GLU A 1 188 ? 6.029 16.946 -40.349 1.00 63.25 188 GLU A CA 1
ATOM 1450 C C . GLU A 1 188 ? 4.523 16.852 -40.616 1.00 63.25 188 GLU A C 1
ATOM 1452 O O . GLU A 1 188 ? 4.085 16.391 -41.670 1.00 63.25 188 GLU A O 1
ATOM 1457 N N . VAL A 1 189 ? 3.711 17.269 -39.644 1.00 67.38 189 VAL A N 1
ATOM 1458 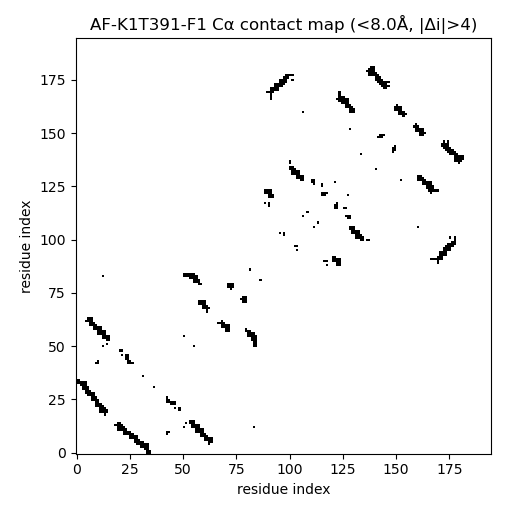C CA . VAL A 1 189 ? 2.266 17.428 -39.838 1.00 67.38 189 VAL A CA 1
ATOM 1459 C C . VAL A 1 189 ? 2.025 18.828 -40.387 1.00 67.38 189 VAL A C 1
ATOM 1461 O O . VAL A 1 189 ? 2.050 19.812 -39.649 1.00 67.38 189 VAL A O 1
ATOM 1464 N N . THR A 1 190 ? 1.801 18.932 -41.695 1.00 63.53 190 THR A N 1
ATOM 1465 C CA . THR A 1 190 ? 1.377 20.188 -42.317 1.00 63.53 190 THR A CA 1
ATOM 1466 C C . THR A 1 190 ? -0.084 20.445 -41.948 1.00 63.53 190 THR A C 1
ATOM 1468 O O . THR A 1 190 ? -0.993 19.791 -42.457 1.00 63.53 190 THR A O 1
ATOM 1471 N N . LEU A 1 191 ? -0.327 21.384 -41.033 1.00 64.25 191 LEU A N 1
ATOM 1472 C CA . LEU A 1 191 ? -1.675 21.877 -40.760 1.00 64.25 191 LEU A CA 1
ATOM 1473 C C . LEU A 1 191 ? -2.096 22.777 -41.929 1.00 64.25 191 LEU A C 1
ATOM 1475 O O . LEU A 1 191 ? -1.552 23.867 -42.103 1.00 64.25 191 LEU A O 1
ATOM 1479 N N . ALA A 1 192 ? -3.038 22.315 -42.752 1.00 64.56 192 ALA A N 1
ATOM 1480 C CA . ALA A 1 192 ? -3.666 23.158 -43.764 1.00 64.56 192 ALA A CA 1
ATOM 1481 C C . ALA A 1 192 ? -4.457 24.280 -43.068 1.00 64.56 192 ALA A C 1
ATOM 1483 O O . ALA A 1 192 ? -5.248 24.013 -42.161 1.00 64.56 192 ALA A O 1
ATOM 1484 N N . ALA A 1 193 ? -4.224 25.531 -43.469 1.00 58.31 193 ALA A N 1
ATOM 1485 C CA . ALA A 1 193 ? -4.956 26.676 -42.938 1.00 58.31 193 ALA A CA 1
ATOM 1486 C C . ALA A 1 193 ? -6.449 26.590 -43.325 1.00 58.31 193 ALA A C 1
ATOM 1488 O O . ALA A 1 193 ? -6.750 26.186 -44.453 1.00 58.31 193 ALA A O 1
ATOM 1489 N N . PRO A 1 194 ? -7.386 26.962 -42.431 1.00 65.62 194 PRO A N 1
ATOM 1490 C CA . PRO A 1 194 ? -8.784 27.125 -42.810 1.00 65.62 194 PRO A CA 1
ATOM 1491 C C . PRO A 1 194 ? -8.900 28.289 -43.808 1.00 65.62 194 PRO A C 1
ATOM 1493 O O . PRO A 1 194 ? -8.277 29.334 -43.607 1.00 65.62 194 PRO A O 1
ATOM 1496 N N . GLY A 1 195 ? -9.620 28.047 -44.908 1.00 59.75 195 GLY A N 1
ATOM 1497 C CA . GLY A 1 195 ? -9.791 28.985 -46.026 1.00 59.75 195 GLY A CA 1
ATOM 1498 C C . GLY A 1 195 ? -10.772 30.121 -45.775 1.00 59.75 195 GLY A C 1
ATOM 1499 O O . GLY A 1 195 ? -11.393 30.160 -44.690 1.00 59.75 195 GLY A O 1
#

Radius of gyration: 24.35 Å; Cα contacts (8 Å, |Δi|>4): 368; chains: 1; bounding box: 49×46×71 Å

pLDDT: mean 91.52, std 7.77, range [58.31, 98.44]

Solvent-accessible surface area (backbone atoms only — not comparable to full-atom values): 11721 Å² total; per-residue (Å²): 91,90,57,64,44,44,30,35,40,28,39,31,39,23,40,79,84,72,48,77,75,44,77,43,32,68,42,82,42,75,70,43,45,51,79,59,79,74,96,73,80,91,71,73,60,86,70,95,63,86,65,45,91,66,17,27,34,34,44,27,37,30,49,68,96,57,92,61,74,42,77,55,55,43,99,82,70,39,86,57,72,42,58,54,45,89,67,72,81,62,47,30,47,78,47,77,47,66,25,78,61,47,42,85,39,78,47,57,59,90,76,38,43,69,91,44,42,57,97,90,29,45,28,46,66,33,63,46,46,30,45,71,52,68,42,91,74,48,67,43,74,47,55,24,43,72,86,36,77,54,46,73,47,76,46,98,89,73,53,70,32,39,46,39,74,60,26,74,56,61,65,44,44,37,39,33,47,52,27,67,73,76,81,87,80,83,76,85,80,82,79,78,76,86,130

Nearest PDB structures (foldseek):
  8wac-assembly1_A  TM=4.595E-01  e=1.204E-01  Wenyingzhuangia fucanilytica
  6byc-assembly1_A  TM=2.100E-01  e=1.569E-02  Xanthomonas citri pv. citri str. 306
  8v2c-assembly1_C  TM=6.816E-01  e=9.777E+00  Mus musculus
  8enu-assembly1_G  TM=1.973E-01  e=4.854E-01  Homo sapiens
  6wi0-assembly1_B  TM=1.786E-01  e=6.034E+00  Rattus norvegicus